Protein AF-A0AA40KNM8-F1 (afdb_monomer)

Radius of gyration: 40.66 Å; Cα contacts (8 Å, |Δi|>4): 49; chains: 1; bounding box: 72×62×107 Å

Mean predicted aligned error: 22.75 Å

Structure (mmCIF, N/CA/C/O backbone):
data_AF-A0AA40KNM8-F1
#
_entry.id   AF-A0AA40KNM8-F1
#
loop_
_atom_site.group_PDB
_atom_site.id
_atom_site.type_symbol
_atom_site.label_atom_id
_atom_site.label_alt_id
_atom_site.label_comp_id
_atom_site.label_asym_id
_atom_site.label_entity_id
_atom_site.label_seq_id
_atom_site.pdbx_PDB_ins_code
_atom_site.Cartn_x
_atom_site.Cartn_y
_atom_site.Cartn_z
_atom_site.occupancy
_atom_site.B_iso_or_equiv
_atom_site.auth_seq_id
_atom_site.auth_comp_id
_atom_site.auth_asym_id
_atom_site.auth_atom_id
_atom_site.pdbx_PDB_model_num
ATOM 1 N N . MET A 1 1 ? 11.590 -1.670 10.378 1.00 52.00 1 MET A N 1
ATOM 2 C CA . MET A 1 1 ? 11.715 -0.615 9.357 1.00 52.00 1 MET A CA 1
ATOM 3 C C . MET A 1 1 ? 12.912 0.245 9.699 1.00 52.00 1 MET A C 1
ATOM 5 O O . MET A 1 1 ? 13.121 0.530 10.875 1.00 52.00 1 MET A O 1
ATOM 9 N N . SER A 1 2 ? 13.734 0.602 8.717 1.00 50.34 2 SER A N 1
ATOM 10 C CA . SER A 1 2 ? 14.766 1.622 8.890 1.00 50.34 2 SER A CA 1
ATOM 11 C C . SER A 1 2 ? 14.153 3.001 8.649 1.00 50.34 2 SER A C 1
ATOM 13 O O . SER A 1 2 ? 13.330 3.168 7.753 1.00 50.34 2 SER A O 1
ATOM 15 N N . LYS A 1 3 ? 14.607 4.017 9.389 1.00 60.34 3 LYS A N 1
ATOM 16 C CA . LYS A 1 3 ? 14.095 5.400 9.301 1.00 60.34 3 LYS A CA 1
ATOM 17 C C . LYS A 1 3 ? 14.256 6.053 7.909 1.00 60.34 3 LYS A C 1
ATOM 19 O O . LYS A 1 3 ? 13.724 7.130 7.668 1.00 60.34 3 LYS A O 1
ATOM 24 N N . ASN A 1 4 ? 14.999 5.417 6.999 1.00 71.31 4 ASN A N 1
ATOM 25 C CA . ASN A 1 4 ? 15.155 5.848 5.608 1.00 71.31 4 ASN A CA 1
ATOM 26 C C . ASN A 1 4 ? 14.053 5.327 4.672 1.00 71.31 4 ASN A C 1
ATOM 28 O O . ASN A 1 4 ? 13.888 5.899 3.599 1.00 71.31 4 ASN A O 1
ATOM 32 N N . GLU A 1 5 ? 13.334 4.260 5.039 1.00 70.50 5 GLU A N 1
ATOM 33 C CA . GLU A 1 5 ? 12.278 3.670 4.201 1.00 70.50 5 GLU A CA 1
ATOM 34 C C . GLU A 1 5 ? 11.069 4.618 4.142 1.00 70.50 5 GLU A C 1
ATOM 36 O O . GLU A 1 5 ? 10.665 5.030 3.060 1.00 70.50 5 GLU A O 1
ATOM 41 N N . GLU A 1 6 ? 10.620 5.099 5.304 1.00 83.94 6 GLU A N 1
ATOM 42 C CA . GLU A 1 6 ? 9.461 5.995 5.468 1.00 83.94 6 GLU A CA 1
ATOM 43 C C . GLU A 1 6 ? 9.695 7.428 4.937 1.00 83.94 6 GLU A C 1
ATOM 45 O O . GLU A 1 6 ? 8.763 8.222 4.806 1.00 83.94 6 GLU A O 1
ATOM 50 N N . LYS A 1 7 ? 10.943 7.796 4.598 1.00 90.50 7 LYS A N 1
ATOM 51 C CA . LYS A 1 7 ? 11.307 9.161 4.165 1.00 90.50 7 LYS A CA 1
ATOM 52 C C . LYS A 1 7 ? 10.557 9.607 2.904 1.00 90.50 7 LYS A C 1
ATOM 54 O O . LYS A 1 7 ? 10.317 10.801 2.727 1.00 90.50 7 LYS A O 1
ATOM 59 N N . PHE A 1 8 ? 10.239 8.670 2.014 1.00 88.12 8 PHE A N 1
ATOM 60 C CA . PHE A 1 8 ? 9.570 8.958 0.746 1.00 88.12 8 PHE A CA 1
ATOM 61 C C . PHE A 1 8 ? 8.057 8.709 0.794 1.00 88.12 8 PHE A C 1
ATOM 63 O O . PHE A 1 8 ? 7.368 9.096 -0.149 1.00 88.12 8 PHE A O 1
ATOM 70 N N . ASP A 1 9 ? 7.525 8.152 1.887 1.00 88.81 9 ASP A N 1
ATOM 71 C CA . ASP A 1 9 ? 6.113 7.771 2.000 1.00 88.81 9 ASP A CA 1
ATOM 72 C C . ASP A 1 9 ? 5.179 8.968 1.826 1.00 88.81 9 ASP A C 1
ATOM 74 O O . ASP A 1 9 ? 4.194 8.864 1.108 1.00 88.81 9 ASP A O 1
ATOM 78 N N . GLY A 1 10 ? 5.514 10.138 2.381 1.00 90.31 10 GLY A N 1
ATOM 79 C CA . GLY A 1 10 ? 4.711 11.353 2.190 1.00 90.31 10 GLY A CA 1
ATOM 80 C C . GLY A 1 10 ? 4.618 11.803 0.724 1.00 90.31 10 GLY A C 1
ATOM 81 O O . GLY A 1 10 ? 3.570 12.269 0.285 1.00 90.31 10 GLY A O 1
ATOM 82 N N . MET A 1 11 ? 5.685 11.610 -0.060 1.00 89.44 11 MET A N 1
ATOM 83 C CA . MET A 1 11 ? 5.703 11.926 -1.493 1.00 89.44 11 MET A CA 1
ATOM 84 C C . MET A 1 11 ? 4.947 10.868 -2.306 1.00 89.44 11 MET A C 1
ATOM 86 O O . MET A 1 11 ? 4.164 11.214 -3.187 1.00 89.44 11 MET A O 1
ATOM 90 N N . LEU A 1 12 ? 5.142 9.584 -1.989 1.00 90.00 12 LEU A N 1
ATOM 91 C CA . LEU A 1 12 ? 4.443 8.473 -2.639 1.00 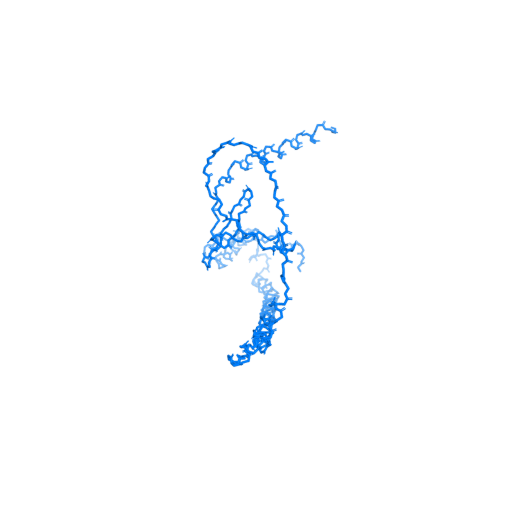90.00 12 LEU A CA 1
ATOM 92 C C . LEU A 1 12 ? 2.938 8.491 -2.338 1.00 90.00 12 LEU A C 1
ATOM 94 O O . LEU A 1 12 ? 2.141 8.224 -3.232 1.00 90.00 12 LEU A O 1
ATOM 98 N N . LEU A 1 13 ? 2.542 8.862 -1.118 1.00 89.94 13 LEU A N 1
ATOM 99 C CA . LEU A 1 13 ? 1.147 9.027 -0.713 1.00 89.94 13 LEU A CA 1
ATOM 100 C C . LEU A 1 13 ? 0.496 10.219 -1.420 1.00 89.94 13 LEU A C 1
ATOM 102 O O . LEU A 1 13 ? -0.610 10.075 -1.931 1.00 89.94 13 LEU A O 1
ATOM 106 N N . ALA A 1 14 ? 1.187 11.361 -1.512 1.00 91.31 14 ALA A N 1
ATOM 107 C CA . ALA A 1 14 ? 0.697 12.512 -2.269 1.00 91.31 14 ALA A CA 1
ATOM 108 C C . ALA A 1 14 ? 0.506 12.173 -3.759 1.00 91.31 14 ALA A C 1
ATOM 110 O O . ALA A 1 14 ? -0.510 12.538 -4.343 1.00 91.31 14 ALA A O 1
ATOM 111 N N . MET A 1 15 ? 1.432 11.413 -4.360 1.00 88.69 15 MET A N 1
ATOM 112 C CA . MET A 1 15 ? 1.244 10.881 -5.713 1.00 88.69 15 MET A CA 1
ATOM 113 C C . MET A 1 15 ? 0.047 9.923 -5.779 1.00 88.69 15 MET A C 1
ATOM 115 O O . MET A 1 15 ? -0.788 10.074 -6.661 1.00 88.69 15 MET A O 1
ATOM 119 N N . ALA A 1 16 ? -0.084 8.971 -4.852 1.00 89.81 16 ALA A N 1
ATOM 120 C CA . ALA A 1 16 ? -1.193 8.013 -4.838 1.00 89.81 16 ALA A CA 1
ATOM 121 C C . ALA A 1 16 ? -2.571 8.690 -4.712 1.00 89.81 16 ALA A C 1
ATOM 123 O O . ALA A 1 16 ? -3.517 8.262 -5.361 1.00 89.81 16 ALA A O 1
ATOM 124 N N . GLN A 1 17 ? -2.675 9.766 -3.926 1.00 90.94 17 GLN A N 1
ATOM 125 C CA . GLN A 1 17 ? -3.901 10.559 -3.764 1.00 90.94 17 GLN A CA 1
ATOM 126 C C . GLN A 1 17 ? -4.286 11.363 -5.016 1.00 90.94 17 GLN A C 1
ATOM 128 O O . GLN A 1 17 ? -5.450 11.719 -5.164 1.00 90.94 17 GLN A O 1
ATOM 133 N N . GLN A 1 18 ? -3.331 11.657 -5.904 1.00 90.69 18 GLN A N 1
ATOM 134 C CA . GLN A 1 18 ? -3.569 12.390 -7.154 1.00 90.69 18 GLN A CA 1
ATOM 135 C C . GLN A 1 18 ? -4.039 11.498 -8.316 1.00 90.69 18 GLN A C 1
ATOM 137 O O . GLN A 1 18 ? -4.484 12.033 -9.327 1.00 90.69 18 GLN A O 1
ATOM 142 N N . HIS A 1 19 ? -3.935 10.169 -8.199 1.00 90.44 19 HIS A N 1
ATOM 143 C CA . HIS A 1 19 ? -4.380 9.230 -9.234 1.00 90.44 19 HIS A CA 1
ATOM 144 C C . HIS A 1 19 ? -5.801 8.746 -8.916 1.00 90.44 19 HIS A C 1
ATOM 146 O O . HIS A 1 19 ? -5.999 7.920 -8.022 1.00 90.44 19 HIS A O 1
ATOM 152 N N . GLU A 1 20 ? -6.797 9.239 -9.654 1.00 85.19 20 GLU A N 1
ATOM 153 C CA . GLU A 1 20 ? -8.203 8.839 -9.486 1.00 85.19 20 GLU A CA 1
ATOM 154 C C . GLU A 1 20 ? -8.434 7.362 -9.863 1.00 85.19 20 GLU A C 1
ATOM 156 O O . GLU A 1 20 ? -9.279 6.696 -9.264 1.00 85.19 20 GLU A O 1
ATOM 161 N N . GLY A 1 21 ? -7.629 6.805 -10.779 1.00 85.81 21 GLY A N 1
ATOM 162 C CA . GLY A 1 21 ? -7.577 5.373 -11.098 1.00 85.81 21 GLY A CA 1
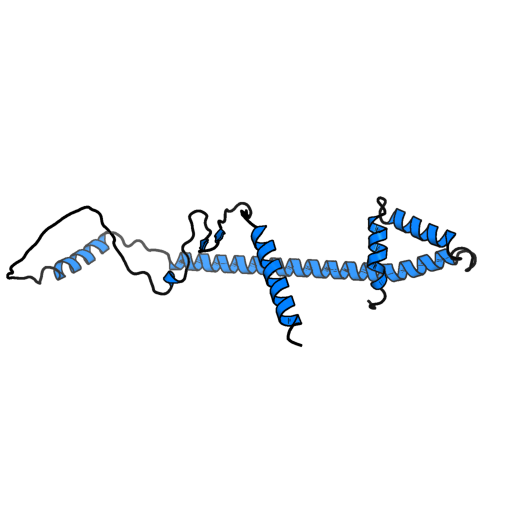ATOM 163 C C . GLY A 1 21 ? -6.854 4.514 -10.047 1.00 85.81 21 GLY A C 1
ATOM 164 O O . GLY A 1 21 ? -6.697 3.301 -10.224 1.00 85.81 21 GLY A O 1
ATOM 165 N N . GLY A 1 22 ? -6.402 5.114 -8.942 1.00 88.44 22 GLY A N 1
ATOM 166 C CA . GLY A 1 22 ? -5.789 4.427 -7.812 1.00 88.44 22 GLY A CA 1
ATOM 167 C C . GLY A 1 22 ? -4.461 3.739 -8.146 1.00 88.44 22 GLY A C 1
ATOM 168 O O . GLY A 1 22 ? -3.617 4.254 -8.879 1.00 88.44 22 GLY A O 1
ATOM 169 N N . VAL A 1 23 ? -4.244 2.555 -7.564 1.00 87.69 23 VAL A N 1
ATOM 170 C CA . VAL A 1 23 ? -2.931 1.878 -7.575 1.00 87.69 23 VAL A CA 1
ATOM 171 C C . VAL A 1 23 ? -2.492 1.436 -8.977 1.00 87.69 23 VAL A C 1
ATOM 173 O O . VAL A 1 23 ? -1.293 1.409 -9.244 1.00 87.69 23 VAL A O 1
ATOM 176 N N . GLN A 1 24 ? -3.423 1.106 -9.879 1.00 88.62 24 GLN A N 1
ATOM 177 C CA . GLN A 1 24 ? -3.077 0.700 -11.249 1.00 88.62 24 GLN A CA 1
ATOM 178 C C . GLN A 1 24 ? -2.464 1.870 -12.029 1.00 88.62 24 GLN A C 1
ATOM 180 O O . GLN A 1 24 ? -1.357 1.752 -12.548 1.00 88.62 24 GLN A O 1
ATOM 185 N N . GLU A 1 25 ? -3.131 3.024 -12.010 1.00 92.00 25 GLU A N 1
ATOM 186 C CA . GLU A 1 25 ? -2.673 4.239 -12.688 1.00 92.00 25 GLU A CA 1
ATOM 187 C C . GLU A 1 25 ? -1.355 4.769 -12.087 1.00 92.00 25 GLU A C 1
ATOM 189 O O . GLU A 1 25 ? -0.445 5.168 -12.815 1.00 92.00 25 GLU A O 1
ATOM 194 N N . LEU A 1 26 ? -1.196 4.688 -10.759 1.00 92.56 26 LEU A N 1
ATOM 195 C CA . LEU A 1 26 ? 0.062 5.016 -10.079 1.00 92.56 26 LEU A CA 1
ATOM 196 C C . LEU A 1 26 ? 1.230 4.136 -10.563 1.00 92.56 26 LEU A C 1
ATOM 198 O O . LEU A 1 26 ? 2.337 4.638 -10.776 1.00 92.56 26 LEU A O 1
ATOM 202 N N . LEU A 1 27 ? 1.003 2.829 -10.733 1.00 92.75 27 LEU A N 1
ATOM 203 C CA . LEU A 1 27 ? 2.019 1.906 -11.242 1.00 92.75 27 LEU A CA 1
ATOM 204 C C . LEU A 1 27 ? 2.361 2.198 -12.707 1.00 92.75 27 LEU A C 1
ATOM 206 O O . LEU A 1 27 ? 3.546 2.243 -13.039 1.00 92.75 27 LEU A O 1
ATOM 210 N N . ASP A 1 28 ? 1.370 2.481 -13.555 1.00 94.06 28 ASP A N 1
ATOM 211 C CA . ASP A 1 28 ? 1.600 2.893 -14.945 1.00 94.06 28 ASP A CA 1
ATOM 212 C C . ASP A 1 28 ? 2.412 4.194 -15.026 1.00 94.06 28 ASP A C 1
ATOM 214 O O . ASP A 1 28 ? 3.373 4.279 -15.798 1.00 94.06 28 ASP A O 1
ATOM 218 N N . THR A 1 29 ? 2.124 5.183 -14.173 1.00 94.00 29 THR A N 1
ATOM 219 C CA . THR A 1 29 ? 2.926 6.411 -14.048 1.00 94.00 29 THR A CA 1
ATOM 220 C C . THR A 1 29 ? 4.378 6.111 -13.660 1.00 94.00 29 THR A C 1
ATOM 222 O O . THR A 1 29 ? 5.301 6.679 -14.256 1.00 94.00 29 THR A O 1
ATOM 225 N N . ILE A 1 30 ? 4.618 5.190 -12.719 1.00 94.44 30 ILE A N 1
ATOM 226 C CA . ILE A 1 30 ? 5.971 4.776 -12.308 1.00 94.44 30 ILE A CA 1
ATOM 227 C C . ILE A 1 30 ? 6.697 4.045 -13.450 1.00 94.44 30 ILE A C 1
ATOM 229 O O . ILE A 1 30 ? 7.837 4.390 -13.770 1.00 94.44 30 ILE A O 1
ATOM 233 N N . PHE A 1 31 ? 6.057 3.082 -14.115 1.00 94.56 31 PHE A N 1
ATOM 234 C CA . PHE A 1 31 ? 6.668 2.346 -15.228 1.00 94.56 31 PHE A CA 1
ATOM 235 C C . PHE A 1 31 ? 6.915 3.237 -16.457 1.00 94.56 31 PHE A C 1
ATOM 237 O O . PHE A 1 31 ? 7.958 3.105 -17.103 1.00 94.56 31 PHE A O 1
ATOM 244 N N . SER A 1 32 ? 6.029 4.200 -16.727 1.00 95.50 32 SER A N 1
ATOM 245 C CA . SER A 1 32 ? 6.189 5.252 -17.742 1.00 95.50 32 SER A CA 1
ATOM 246 C C . SER A 1 32 ? 7.305 6.243 -17.396 1.00 95.50 32 SER A C 1
ATOM 248 O O . SER A 1 32 ? 8.014 6.724 -18.284 1.00 95.50 32 SER A O 1
ATOM 250 N N . PHE A 1 33 ? 7.500 6.566 -16.114 1.00 95.62 33 PHE A N 1
ATOM 251 C CA . PHE A 1 33 ? 8.648 7.352 -15.663 1.00 95.62 33 PHE A CA 1
ATOM 252 C C . PHE A 1 33 ? 9.958 6.592 -15.898 1.00 95.62 33 PHE A C 1
ATOM 254 O O . PHE A 1 33 ? 10.866 7.143 -16.523 1.00 95.62 33 PHE A O 1
ATOM 261 N N . LEU A 1 34 ? 10.034 5.321 -15.484 1.00 94.69 34 LEU A N 1
ATOM 262 C CA . LEU A 1 34 ? 11.206 4.469 -15.711 1.00 94.69 34 LEU A CA 1
ATOM 263 C C . LEU A 1 34 ? 11.532 4.353 -17.209 1.00 94.69 34 LEU A C 1
ATOM 265 O O . LEU A 1 34 ? 12.678 4.542 -17.595 1.00 94.69 34 LEU A O 1
ATOM 269 N N . ALA A 1 35 ? 10.530 4.172 -18.075 1.00 94.06 35 ALA A N 1
ATOM 270 C CA . ALA A 1 35 ? 10.734 4.105 -19.526 1.00 94.06 35 ALA A CA 1
ATOM 271 C C . ALA A 1 35 ? 11.303 5.397 -20.148 1.00 94.06 35 ALA A C 1
ATOM 273 O O . ALA A 1 35 ? 11.951 5.342 -21.190 1.00 94.06 35 ALA A O 1
ATOM 274 N N . ARG A 1 36 ? 11.041 6.566 -19.546 1.00 95.50 36 ARG A N 1
ATOM 275 C CA . ARG A 1 36 ? 11.397 7.884 -20.110 1.00 95.50 36 ARG A CA 1
ATOM 276 C C . ARG A 1 36 ? 12.601 8.555 -19.453 1.00 95.50 36 ARG A C 1
ATOM 278 O O . ARG A 1 36 ? 13.136 9.507 -20.022 1.00 95.50 36 ARG A O 1
ATOM 285 N N . LYS A 1 37 ? 12.959 8.159 -18.230 1.00 96.69 37 LYS A N 1
ATOM 286 C CA . LYS A 1 37 ? 13.954 8.853 -17.391 1.00 96.69 37 LYS A CA 1
ATOM 287 C C . LYS A 1 37 ? 15.052 7.953 -16.839 1.00 96.69 37 LYS A C 1
ATOM 289 O O . LYS A 1 37 ? 15.992 8.484 -16.253 1.00 96.69 37 LYS A O 1
ATOM 294 N N . THR A 1 38 ? 14.972 6.640 -17.034 1.00 94.44 38 THR A N 1
ATOM 295 C CA . THR A 1 38 ? 16.034 5.705 -16.655 1.00 94.44 38 THR A CA 1
ATOM 296 C C . THR A 1 38 ? 16.314 4.726 -17.794 1.00 94.44 38 THR A C 1
ATOM 298 O O . THR A 1 38 ? 15.577 4.640 -18.773 1.00 94.44 38 THR A O 1
ATOM 301 N N . ASP A 1 39 ? 17.403 3.979 -17.673 1.00 93.44 39 ASP A N 1
ATOM 302 C CA . ASP A 1 39 ? 17.795 2.890 -18.566 1.00 93.44 39 ASP A CA 1
ATOM 303 C C . ASP A 1 39 ? 17.148 1.547 -18.172 1.00 93.44 39 ASP A C 1
ATOM 305 O O . ASP A 1 39 ? 17.586 0.492 -18.619 1.00 93.44 39 ASP A O 1
ATOM 309 N N . PHE A 1 40 ? 16.097 1.558 -17.344 1.00 93.25 40 PHE A N 1
ATOM 310 C CA . PHE A 1 40 ? 15.548 0.372 -16.673 1.00 93.25 40 PHE A CA 1
ATOM 311 C C . PHE A 1 40 ? 15.224 -0.805 -17.610 1.00 93.25 40 PHE A C 1
ATOM 313 O O . PHE A 1 40 ? 15.485 -1.955 -17.260 1.00 93.25 40 PHE A O 1
ATOM 320 N N . TYR A 1 41 ? 14.699 -0.526 -18.806 1.00 91.62 41 TYR A N 1
ATOM 321 C CA . TYR A 1 41 ? 14.358 -1.548 -19.804 1.00 91.62 41 TYR A CA 1
ATOM 322 C C . TYR A 1 41 ? 15.501 -1.885 -20.778 1.00 91.62 41 TYR A C 1
ATOM 324 O O . TYR A 1 41 ? 15.414 -2.886 -21.483 1.00 91.62 41 TYR A O 1
ATOM 332 N N . THR A 1 42 ? 16.564 -1.075 -20.836 1.00 91.50 42 THR A N 1
ATOM 333 C CA . THR A 1 42 ? 17.619 -1.165 -21.866 1.00 91.50 42 THR A CA 1
ATOM 334 C C . THR A 1 42 ? 19.011 -1.482 -21.316 1.00 91.50 42 THR A C 1
ATOM 336 O O . THR A 1 42 ? 19.821 -2.061 -22.031 1.00 91.50 42 THR A O 1
ATOM 339 N N . GLY A 1 43 ? 19.309 -1.128 -20.063 1.00 89.06 43 GLY A N 1
ATOM 340 C CA . GLY A 1 43 ? 20.641 -1.258 -19.459 1.00 89.06 43 GLY A CA 1
ATOM 341 C C . GLY A 1 43 ? 20.981 -2.660 -18.940 1.00 89.06 43 GLY A C 1
ATOM 342 O O . GLY A 1 43 ? 22.154 -3.002 -18.823 1.00 89.06 43 GLY A O 1
ATOM 343 N N . GLY A 1 44 ? 19.974 -3.491 -18.644 1.00 84.19 44 GLY A N 1
ATOM 344 C CA . GLY A 1 44 ? 20.168 -4.822 -18.046 1.00 84.19 44 GLY A CA 1
ATOM 345 C C . GLY A 1 44 ? 20.186 -6.008 -19.021 1.00 84.19 44 GLY A C 1
ATOM 346 O O . GLY A 1 44 ? 20.480 -7.126 -18.600 1.00 84.19 44 GLY A O 1
ATOM 347 N N . GLY A 1 45 ? 19.854 -5.794 -20.297 1.00 87.75 45 GLY A N 1
ATOM 348 C CA . GLY A 1 45 ? 19.590 -6.870 -21.260 1.00 87.75 45 GLY A CA 1
ATOM 349 C C . GLY A 1 45 ? 18.179 -7.472 -21.153 1.00 87.75 45 GLY A C 1
ATOM 350 O O . GLY A 1 45 ? 17.378 -7.117 -20.284 1.00 87.75 45 GLY A O 1
ATOM 351 N N . GLU A 1 46 ? 17.857 -8.378 -22.077 1.00 87.44 46 GLU A N 1
ATOM 352 C CA . GLU A 1 46 ? 16.500 -8.905 -22.265 1.00 87.44 46 GLU A CA 1
ATOM 353 C C . GLU A 1 46 ? 15.975 -9.657 -21.021 1.00 87.44 46 GLU A C 1
ATOM 355 O O . GLU A 1 46 ? 16.642 -10.518 -20.439 1.00 87.44 46 GLU A O 1
ATOM 360 N N . GLY A 1 47 ? 14.773 -9.286 -20.567 1.00 88.31 47 GLY A N 1
ATOM 361 C CA . GLY A 1 47 ? 14.131 -9.850 -19.371 1.00 88.31 47 GLY A CA 1
ATOM 362 C C . GLY A 1 47 ? 14.759 -9.461 -18.020 1.00 88.31 47 GLY A C 1
ATOM 363 O O . GLY A 1 47 ? 14.300 -9.939 -16.982 1.00 88.31 47 GLY A O 1
ATOM 364 N N . ALA A 1 48 ? 15.791 -8.609 -17.974 1.00 91.38 48 ALA A N 1
ATOM 365 C CA . ALA A 1 48 ? 16.401 -8.186 -16.707 1.00 91.38 48 ALA A CA 1
ATOM 366 C C . ALA A 1 48 ? 15.469 -7.290 -15.869 1.00 91.38 48 ALA A C 1
ATOM 368 O O . ALA A 1 48 ? 15.359 -7.479 -14.655 1.00 91.38 48 ALA A O 1
ATOM 369 N N . ALA A 1 49 ? 14.754 -6.371 -16.526 1.00 90.38 49 ALA A N 1
ATOM 370 C CA . ALA A 1 49 ? 13.765 -5.489 -15.904 1.00 90.38 49 ALA A CA 1
ATOM 371 C C . ALA A 1 49 ? 12.662 -6.284 -15.179 1.00 90.38 49 ALA A C 1
ATOM 373 O O . ALA A 1 49 ? 12.419 -6.081 -13.991 1.00 90.38 49 ALA A O 1
ATOM 374 N N . GLU A 1 50 ? 12.055 -7.257 -15.864 1.00 91.81 50 GLU A N 1
ATOM 375 C CA . GLU A 1 50 ? 11.000 -8.125 -15.324 1.00 91.81 50 GLU A CA 1
ATOM 376 C C . GLU A 1 50 ? 11.481 -8.935 -14.109 1.00 91.81 50 GLU A C 1
ATOM 378 O O . GLU A 1 50 ? 10.821 -8.959 -13.064 1.00 91.81 50 GLU A O 1
ATOM 383 N N . LYS A 1 51 ? 12.670 -9.551 -14.205 1.00 93.19 51 LYS A N 1
ATOM 384 C CA . LYS A 1 51 ? 13.295 -10.285 -13.091 1.00 93.19 51 LYS A CA 1
ATOM 385 C C . LYS A 1 51 ? 13.517 -9.384 -11.876 1.00 93.19 51 LYS A C 1
ATOM 387 O O . LYS A 1 51 ? 13.301 -9.828 -10.747 1.00 93.19 51 LYS A O 1
ATOM 392 N N . LEU A 1 52 ? 13.906 -8.125 -12.092 1.00 91.81 52 LEU A N 1
ATOM 393 C CA . LEU A 1 52 ? 14.101 -7.148 -11.024 1.00 91.81 52 LEU A CA 1
ATOM 394 C C . LEU A 1 52 ? 12.773 -6.759 -10.353 1.00 91.81 52 LEU A C 1
ATOM 396 O O . LEU A 1 52 ? 12.703 -6.819 -9.124 1.00 91.81 52 LEU A O 1
ATOM 400 N N . VAL A 1 53 ? 11.713 -6.450 -11.118 1.00 93.06 53 VAL A N 1
ATOM 401 C CA . VAL A 1 53 ? 10.368 -6.189 -10.554 1.00 93.06 53 VAL A CA 1
ATOM 402 C C . VAL A 1 53 ? 9.890 -7.395 -9.753 1.00 93.06 53 VAL A C 1
ATOM 404 O O . VAL A 1 53 ? 9.567 -7.257 -8.577 1.00 93.06 53 VAL A O 1
ATOM 407 N N . THR A 1 54 ? 9.923 -8.590 -10.346 1.00 93.19 54 THR A N 1
ATOM 408 C CA . THR A 1 54 ? 9.444 -9.831 -9.716 1.00 93.19 54 THR A CA 1
ATOM 409 C C . THR A 1 54 ? 10.208 -10.154 -8.429 1.00 93.19 54 THR A C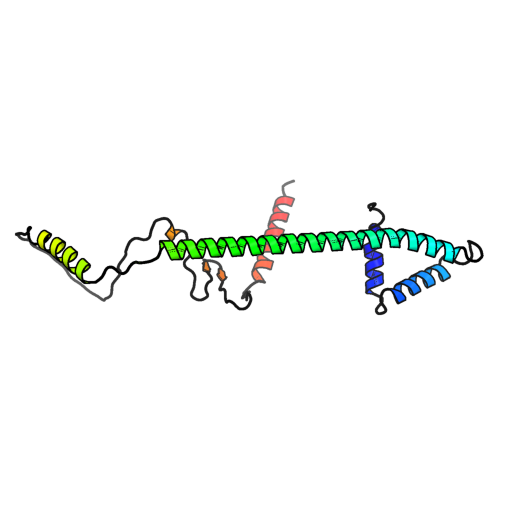 1
ATOM 411 O O . THR A 1 54 ? 9.615 -10.574 -7.436 1.00 93.19 54 THR A O 1
ATOM 414 N N . SER A 1 55 ? 11.527 -9.932 -8.412 1.00 91.88 55 SER A N 1
ATOM 415 C CA . SER A 1 55 ? 12.369 -10.133 -7.228 1.00 91.88 55 SER A CA 1
ATOM 416 C C . SER A 1 55 ? 12.014 -9.165 -6.093 1.00 91.88 55 SER A C 1
ATOM 418 O O . SER A 1 55 ? 11.890 -9.586 -4.940 1.00 91.88 55 SER A O 1
ATOM 420 N N . LYS A 1 56 ? 11.805 -7.877 -6.401 1.00 91.50 56 LYS A N 1
ATOM 421 C CA . LYS A 1 56 ? 11.396 -6.877 -5.402 1.00 91.50 56 LYS A CA 1
ATOM 422 C C . LYS A 1 56 ? 9.965 -7.112 -4.922 1.00 91.50 56 LYS A C 1
ATOM 424 O O . LYS A 1 56 ? 9.746 -7.089 -3.715 1.00 91.50 56 LYS A O 1
ATOM 429 N N . PHE A 1 57 ? 9.038 -7.412 -5.830 1.00 90.81 57 PHE A N 1
ATOM 430 C CA . PHE A 1 57 ? 7.652 -7.755 -5.513 1.00 90.81 57 PHE A CA 1
ATOM 431 C C . PHE A 1 57 ? 7.590 -8.880 -4.475 1.00 90.81 57 PHE A C 1
ATOM 433 O O . PHE A 1 57 ? 7.109 -8.648 -3.371 1.00 90.81 57 PHE A O 1
ATOM 440 N N . LYS A 1 58 ? 8.201 -10.041 -4.758 1.00 90.75 58 LYS A N 1
ATOM 441 C CA . LYS A 1 58 ? 8.208 -11.199 -3.843 1.00 90.75 58 LYS A CA 1
ATOM 442 C C . LYS A 1 58 ? 8.813 -10.888 -2.470 1.00 90.75 58 LYS A C 1
ATOM 444 O O . LYS A 1 58 ? 8.353 -11.419 -1.463 1.00 90.75 58 LYS A O 1
ATOM 449 N N . LYS A 1 59 ? 9.833 -10.018 -2.408 1.00 87.94 59 LYS A N 1
ATOM 450 C CA . LYS A 1 59 ? 10.422 -9.580 -1.131 1.00 87.94 59 LYS A CA 1
ATOM 451 C C . LYS A 1 59 ? 9.402 -8.818 -0.277 1.00 87.94 59 LYS A C 1
ATOM 453 O O . LYS A 1 59 ? 9.303 -9.083 0.916 1.00 87.94 59 LYS A O 1
ATOM 458 N N . HIS A 1 60 ? 8.686 -7.862 -0.867 1.00 85.44 60 HIS A N 1
ATOM 459 C CA . HIS A 1 60 ? 7.738 -7.021 -0.133 1.00 85.44 60 HIS A CA 1
ATOM 460 C C . HIS A 1 60 ? 6.386 -7.712 0.100 1.00 85.44 60 HIS A C 1
ATOM 462 O O . HIS A 1 60 ? 5.781 -7.491 1.144 1.00 85.44 60 HIS A O 1
ATOM 468 N N . GLU A 1 61 ? 5.958 -8.597 -0.804 1.00 83.56 61 GLU A N 1
ATOM 469 C CA . GLU A 1 61 ? 4.778 -9.460 -0.664 1.00 83.56 61 GLU A CA 1
ATOM 470 C C . GLU A 1 61 ? 4.841 -10.289 0.627 1.00 83.56 61 GLU A C 1
ATOM 472 O O . GLU A 1 61 ? 3.922 -10.219 1.440 1.00 83.56 61 GLU A O 1
ATOM 477 N N . ALA A 1 62 ? 5.954 -10.993 0.871 1.00 77.75 62 ALA A N 1
ATOM 478 C CA . ALA A 1 62 ? 6.135 -11.796 2.081 1.00 77.75 62 ALA A CA 1
ATOM 479 C C . ALA A 1 62 ? 5.969 -10.962 3.368 1.00 77.75 62 ALA A C 1
ATOM 481 O O . ALA A 1 62 ? 5.197 -11.329 4.253 1.00 77.75 62 ALA A O 1
ATOM 482 N N . THR A 1 63 ? 6.629 -9.799 3.442 1.00 77.69 63 THR A N 1
ATOM 483 C CA . THR A 1 63 ? 6.532 -8.886 4.595 1.00 77.69 63 THR A CA 1
ATOM 484 C C . THR A 1 63 ? 5.136 -8.272 4.748 1.00 77.69 63 THR A C 1
ATOM 486 O O . THR A 1 63 ? 4.668 -8.082 5.870 1.00 77.69 63 THR A O 1
ATOM 489 N N . ALA A 1 64 ? 4.449 -7.964 3.644 1.00 80.06 64 ALA A N 1
ATOM 490 C CA . ALA A 1 64 ? 3.100 -7.404 3.673 1.00 80.06 64 ALA A CA 1
ATOM 491 C C . ALA A 1 64 ? 2.063 -8.431 4.155 1.00 80.06 64 ALA A C 1
ATOM 493 O O . ALA A 1 64 ? 1.225 -8.100 4.994 1.00 80.06 64 ALA A O 1
ATOM 494 N N . VAL A 1 65 ? 2.147 -9.679 3.680 1.00 77.88 65 VAL A N 1
ATOM 495 C CA . VAL A 1 65 ? 1.270 -10.781 4.106 1.00 77.88 65 VAL A CA 1
ATOM 496 C C . VAL A 1 65 ? 1.474 -11.102 5.589 1.00 77.88 65 VAL A C 1
ATOM 498 O O . VAL A 1 65 ? 0.494 -11.224 6.322 1.00 77.88 65 VAL A O 1
ATOM 501 N N . GLU A 1 66 ? 2.724 -11.173 6.054 1.00 73.94 66 GLU A N 1
ATOM 502 C CA . GLU A 1 66 ? 3.050 -11.404 7.468 1.00 73.94 66 GLU A CA 1
ATOM 503 C C . GLU A 1 66 ? 2.512 -10.281 8.371 1.00 73.94 66 GLU A C 1
ATOM 505 O O . GLU A 1 66 ? 1.831 -10.550 9.365 1.00 73.94 66 GLU A O 1
ATOM 510 N N . LYS A 1 67 ? 2.731 -9.012 7.993 1.00 78.81 67 LYS A N 1
ATOM 511 C CA . LYS A 1 67 ? 2.221 -7.856 8.744 1.00 78.81 67 LYS A CA 1
ATOM 512 C C . LYS A 1 67 ? 0.688 -7.825 8.776 1.00 78.81 67 LYS A C 1
ATOM 514 O O . LYS A 1 67 ? 0.113 -7.652 9.847 1.00 78.81 67 LYS A O 1
ATOM 519 N N . ALA A 1 68 ? 0.021 -8.057 7.644 1.00 75.56 68 ALA A N 1
ATOM 520 C CA . ALA A 1 68 ? -1.440 -8.093 7.570 1.00 75.56 68 ALA A CA 1
ATOM 521 C C . ALA A 1 68 ? -2.047 -9.248 8.392 1.00 75.56 68 ALA A C 1
ATOM 523 O O . ALA A 1 68 ? -3.097 -9.078 9.018 1.00 75.56 68 ALA A O 1
ATOM 524 N N . ALA A 1 69 ? -1.387 -10.410 8.431 1.00 76.94 69 ALA A N 1
ATOM 525 C CA . ALA A 1 69 ? -1.789 -11.527 9.282 1.00 76.94 69 ALA A CA 1
ATOM 526 C C . ALA A 1 69 ? -1.633 -11.191 10.775 1.00 76.94 69 ALA A C 1
ATOM 528 O O . ALA A 1 69 ? -2.558 -11.437 11.552 1.00 76.94 69 ALA A O 1
ATOM 529 N N . SER A 1 70 ? -0.510 -10.572 11.158 1.00 74.94 70 SER A N 1
ATOM 530 C CA . SER A 1 70 ? -0.232 -10.138 12.532 1.00 74.94 70 SER A CA 1
ATOM 531 C C . SER A 1 70 ? -1.240 -9.090 13.024 1.00 74.94 70 SER A C 1
ATOM 533 O O . SER A 1 70 ? -1.907 -9.305 14.033 1.00 74.94 70 SER A O 1
ATOM 535 N N . GLU A 1 71 ? -1.470 -8.014 12.262 1.00 79.50 71 GLU A N 1
ATOM 536 C CA . GLU A 1 71 ? -2.454 -6.975 12.613 1.00 79.50 71 GLU A CA 1
ATOM 537 C C . GLU A 1 71 ? -3.890 -7.517 12.691 1.00 79.50 71 GLU A C 1
ATOM 539 O O . GLU A 1 71 ? -4.708 -7.041 13.482 1.00 79.50 71 GLU A O 1
ATOM 544 N N . LYS A 1 72 ? -4.236 -8.516 11.868 1.00 80.19 72 LYS A N 1
ATOM 545 C CA . LYS A 1 72 ? -5.544 -9.181 11.940 1.00 80.19 72 LYS A CA 1
ATOM 546 C C . LYS A 1 72 ? -5.670 -10.047 13.196 1.00 80.19 72 LYS A C 1
ATOM 548 O O . LYS A 1 72 ? -6.734 -10.034 13.814 1.00 80.19 72 LYS A O 1
ATOM 553 N N . ALA A 1 73 ? -4.611 -10.764 13.576 1.00 78.50 73 ALA A N 1
ATOM 554 C CA . ALA A 1 73 ? -4.571 -11.553 14.803 1.00 78.50 73 ALA A CA 1
ATOM 555 C C . ALA A 1 73 ? -4.651 -10.659 16.051 1.00 78.50 73 ALA A C 1
ATOM 557 O O . ALA A 1 73 ? -5.480 -10.912 16.924 1.00 78.50 73 ALA A O 1
ATOM 558 N N . GLU A 1 74 ? -3.879 -9.568 16.094 1.00 84.00 74 GLU A N 1
ATOM 559 C CA . GLU A 1 74 ? -3.912 -8.603 17.195 1.00 84.00 74 GLU A CA 1
ATOM 560 C C . GLU A 1 74 ? -5.299 -7.960 17.333 1.00 84.00 74 GLU A C 1
ATOM 562 O O . GLU A 1 74 ? -5.870 -7.951 18.423 1.00 84.00 74 GLU A O 1
ATOM 567 N N . ARG A 1 75 ? -5.898 -7.494 16.227 1.00 80.81 75 ARG A N 1
ATOM 568 C CA . ARG A 1 75 ? -7.247 -6.903 16.238 1.00 80.81 75 ARG A CA 1
ATOM 569 C C . ARG A 1 75 ? -8.302 -7.888 16.759 1.00 80.81 75 ARG A C 1
ATOM 571 O O . ARG A 1 75 ? -9.152 -7.496 17.555 1.00 80.81 75 ARG A O 1
ATOM 578 N N . ALA A 1 76 ? -8.221 -9.161 16.364 1.00 83.69 76 ALA A N 1
ATOM 579 C CA . ALA A 1 76 ? -9.116 -10.209 16.858 1.00 83.69 76 ALA A CA 1
ATOM 580 C C . ALA A 1 76 ? -8.902 -10.511 18.355 1.00 83.69 76 ALA A C 1
ATOM 582 O O . ALA A 1 76 ? -9.871 -10.722 19.087 1.00 83.69 76 ALA A O 1
ATOM 583 N N . GLU A 1 77 ? -7.657 -10.492 18.841 1.00 84.88 77 GLU A N 1
ATOM 584 C CA . GLU A 1 77 ? -7.369 -10.668 20.265 1.00 84.88 77 GLU A CA 1
ATOM 585 C C . GLU A 1 77 ? -7.859 -9.473 21.098 1.00 84.88 77 GLU A C 1
ATOM 587 O O . GLU A 1 77 ? -8.498 -9.666 22.136 1.00 84.88 77 GLU A O 1
ATOM 592 N N . GLN A 1 78 ? -7.625 -8.241 20.639 1.00 82.75 78 GLN A N 1
ATOM 593 C CA . GLN A 1 78 ? -8.133 -7.029 21.284 1.00 82.75 78 GLN A CA 1
ATOM 594 C C . GLN A 1 78 ? -9.669 -7.032 21.352 1.00 82.75 78 GLN A C 1
ATOM 596 O O . GLN A 1 78 ? -10.239 -6.727 22.403 1.00 82.75 78 GLN A O 1
ATOM 601 N N . GLU A 1 79 ? -10.354 -7.438 20.277 1.00 85.62 79 GLU A N 1
ATOM 602 C CA . GLU A 1 79 ? -11.813 -7.567 20.262 1.00 85.62 79 GLU A CA 1
ATOM 603 C C . GLU A 1 79 ? -12.308 -8.633 21.253 1.00 85.62 79 GLU A C 1
ATOM 605 O O . GLU A 1 79 ? -13.234 -8.367 22.028 1.00 85.62 79 GLU A O 1
ATOM 610 N N . LYS A 1 80 ? -11.653 -9.803 21.305 1.00 87.94 80 LYS A N 1
ATOM 611 C CA . LYS A 1 80 ? -11.970 -10.864 22.274 1.00 87.94 80 LYS A CA 1
ATOM 612 C C . LYS A 1 80 ? -11.791 -10.378 23.716 1.00 87.94 80 LYS A C 1
ATOM 614 O O . LYS A 1 80 ? -12.723 -10.485 24.511 1.00 87.94 80 LYS A O 1
ATOM 619 N N . ARG A 1 81 ? -10.645 -9.760 24.031 1.00 90.56 81 ARG A N 1
ATOM 620 C CA . ARG A 1 81 ? -10.348 -9.169 25.350 1.00 90.56 81 ARG A CA 1
ATOM 621 C C . ARG A 1 81 ? -11.369 -8.088 25.733 1.00 90.56 81 ARG A C 1
ATOM 623 O O . ARG A 1 81 ? -11.759 -8.001 26.897 1.00 90.56 81 ARG A O 1
ATOM 630 N N . ARG A 1 82 ? -11.833 -7.272 24.775 1.00 87.31 82 ARG A N 1
ATOM 631 C CA . ARG A 1 82 ? -12.892 -6.268 24.997 1.00 87.31 82 ARG A CA 1
ATOM 632 C C . ARG A 1 82 ? -14.233 -6.930 25.324 1.00 87.31 82 ARG A C 1
ATOM 634 O O . ARG A 1 82 ? -14.896 -6.502 26.266 1.00 87.31 82 ARG A O 1
ATOM 641 N N . LYS A 1 83 ? -14.615 -7.976 24.584 1.00 90.31 83 LYS A N 1
ATOM 642 C CA . LYS A 1 83 ? -15.869 -8.715 24.796 1.00 90.31 83 LYS A CA 1
ATOM 643 C C . LYS A 1 83 ? -15.899 -9.417 26.157 1.00 90.31 83 LYS A C 1
ATOM 645 O O . LYS A 1 83 ? -16.865 -9.248 26.892 1.00 90.31 83 LYS A O 1
ATOM 650 N N . GLU A 1 84 ? -14.821 -10.112 26.525 1.00 90.56 84 GLU A N 1
ATOM 651 C CA . GLU A 1 84 ? -14.679 -10.785 27.827 1.00 90.56 84 GLU A CA 1
ATOM 652 C C . GLU A 1 84 ? -14.788 -9.804 29.005 1.00 90.56 84 GLU A C 1
ATOM 654 O O . GLU A 1 84 ? -15.473 -10.087 29.988 1.00 90.56 84 GLU A O 1
ATOM 659 N N . ARG A 1 85 ? -14.173 -8.615 28.900 1.00 90.25 85 ARG A N 1
ATOM 660 C CA . ARG A 1 85 ? -14.303 -7.555 29.918 1.00 90.25 85 ARG A CA 1
ATOM 661 C C . ARG A 1 85 ? -15.737 -7.043 30.053 1.00 90.25 85 ARG A C 1
ATOM 663 O O . ARG A 1 85 ? -16.198 -6.845 31.174 1.00 90.25 85 ARG A O 1
ATOM 670 N N . LEU A 1 86 ? -16.432 -6.834 28.932 1.00 89.25 86 LEU A N 1
ATOM 671 C CA . LEU A 1 86 ? -17.811 -6.339 28.929 1.00 89.25 86 LEU A CA 1
ATOM 672 C C . LEU A 1 86 ? -18.780 -7.366 29.536 1.00 89.25 86 LEU A C 1
ATOM 674 O O . LEU A 1 86 ? -19.650 -7.011 30.326 1.00 89.25 86 LEU A O 1
ATOM 678 N N . GLU A 1 87 ? -18.605 -8.643 29.194 1.00 91.75 87 GLU A N 1
ATOM 679 C CA . GLU A 1 87 ? -19.419 -9.745 29.710 1.00 91.75 87 GLU A CA 1
ATOM 680 C C . GLU A 1 87 ? -19.166 -9.996 31.200 1.00 91.75 87 GLU A C 1
ATOM 682 O O . GLU A 1 87 ? -20.122 -10.166 31.958 1.00 91.75 87 GLU A O 1
ATOM 687 N N . LYS A 1 88 ? -17.902 -9.930 31.645 1.00 92.50 88 LYS A N 1
ATOM 688 C CA . LYS A 1 88 ? -17.558 -9.982 33.069 1.00 92.50 88 LYS A CA 1
ATOM 689 C C . LYS A 1 88 ? -18.235 -8.845 33.842 1.00 92.50 88 LYS A C 1
ATOM 691 O O . LYS A 1 88 ? -18.948 -9.134 34.798 1.00 92.50 88 LYS A O 1
ATOM 696 N N . LYS A 1 89 ? -18.084 -7.592 33.391 1.00 91.12 89 LYS A N 1
ATOM 697 C CA . LYS A 1 89 ? -18.700 -6.426 34.044 1.00 91.12 89 LYS A CA 1
ATOM 698 C C . LYS A 1 89 ? -20.225 -6.567 34.130 1.00 91.12 89 LYS A C 1
ATOM 700 O O . LYS A 1 89 ? -20.780 -6.426 35.210 1.00 91.12 89 LYS A O 1
ATOM 705 N N . LYS A 1 90 ? -20.888 -6.965 33.037 1.00 91.31 90 LYS A N 1
ATOM 706 C CA . LYS A 1 90 ? -22.343 -7.196 33.012 1.00 91.31 90 LYS A CA 1
ATOM 707 C C . LYS A 1 90 ? -22.797 -8.327 33.946 1.00 91.31 90 LYS A C 1
ATOM 709 O O . LYS A 1 90 ? -23.942 -8.338 34.391 1.00 91.31 90 LYS A O 1
ATOM 714 N N . ARG A 1 91 ? -21.937 -9.314 34.218 1.00 89.75 91 ARG A N 1
ATOM 715 C CA . ARG A 1 91 ? -22.221 -10.388 35.180 1.00 89.75 91 ARG A CA 1
ATOM 716 C C . ARG A 1 91 ? -22.037 -9.923 36.622 1.00 89.75 91 ARG A C 1
ATOM 718 O O . ARG A 1 91 ? -22.828 -10.318 37.467 1.00 89.75 91 ARG A O 1
ATOM 725 N N . GLU A 1 92 ? -21.025 -9.101 36.881 1.00 89.25 92 GLU A N 1
ATOM 726 C CA . GLU A 1 92 ? -20.798 -8.470 38.186 1.00 89.25 92 GLU A CA 1
ATOM 727 C C . GLU A 1 92 ? -21.947 -7.509 38.523 1.00 89.25 92 GLU A C 1
ATOM 729 O O . GLU A 1 92 ? -22.564 -7.681 39.565 1.00 89.25 92 GLU A O 1
ATOM 734 N N . GLU A 1 93 ? -22.340 -6.622 37.600 1.00 87.25 93 GLU A N 1
ATOM 735 C CA . GLU A 1 93 ? -23.496 -5.718 37.750 1.00 87.25 93 GLU A CA 1
ATOM 736 C C . GLU A 1 93 ? -24.789 -6.474 38.090 1.00 87.25 93 GLU A C 1
ATOM 738 O O . GLU A 1 93 ? -25.463 -6.121 39.049 1.00 87.25 93 GLU A O 1
ATOM 743 N N . LYS A 1 94 ? -25.094 -7.573 37.387 1.00 87.00 94 LYS A N 1
ATOM 744 C CA . LYS A 1 94 ? -26.264 -8.413 37.697 1.00 87.00 94 LYS A CA 1
ATOM 745 C C . LYS A 1 94 ? -26.214 -9.058 39.080 1.00 87.00 94 LYS A C 1
ATOM 747 O O . LYS A 1 94 ? -27.246 -9.180 39.727 1.00 87.00 94 LYS A O 1
ATOM 752 N N . VAL A 1 95 ? -25.039 -9.504 39.524 1.00 88.44 95 VAL A N 1
ATOM 753 C CA . VAL A 1 95 ? -24.876 -10.091 40.863 1.00 88.44 95 VAL A CA 1
ATOM 754 C C . VAL A 1 95 ? -24.988 -9.012 41.943 1.00 88.44 95 VAL A C 1
ATOM 756 O O . VAL A 1 95 ? -25.514 -9.289 43.018 1.00 88.44 95 VAL A O 1
ATOM 759 N N . GLU A 1 96 ? -24.538 -7.788 41.667 1.00 85.38 96 GLU A N 1
ATOM 760 C CA . GLU A 1 96 ? -24.722 -6.629 42.546 1.00 85.38 96 GLU A CA 1
ATOM 761 C C . GLU A 1 96 ? -26.208 -6.224 42.625 1.00 85.38 96 GLU A C 1
ATOM 763 O O . GLU A 1 96 ? -26.729 -6.057 43.724 1.00 85.38 96 GLU A O 1
ATOM 768 N N . GLU A 1 97 ? -26.920 -6.169 41.491 1.00 82.12 97 GLU A N 1
ATOM 769 C CA . GLU A 1 97 ? -28.373 -5.931 41.419 1.00 82.12 97 GLU A CA 1
ATOM 770 C C . GLU A 1 97 ? -29.175 -7.014 42.162 1.00 82.12 97 GLU A C 1
ATOM 772 O O . GLU A 1 97 ? -30.062 -6.693 42.952 1.00 82.12 97 GLU A O 1
ATOM 777 N N . GLU A 1 98 ? -28.860 -8.299 41.953 1.00 81.50 98 GLU A N 1
ATOM 778 C CA . GLU A 1 98 ? -29.515 -9.419 42.646 1.00 81.50 98 GLU A CA 1
ATOM 779 C C . GLU A 1 98 ? -29.277 -9.366 44.162 1.00 81.50 98 GLU A C 1
ATOM 781 O O . GLU A 1 98 ? -30.221 -9.561 44.932 1.00 81.50 98 GLU A O 1
ATOM 786 N N . LYS A 1 99 ? -28.054 -9.042 44.609 1.00 79.88 99 LYS A N 1
ATOM 787 C CA . LYS A 1 99 ? -27.755 -8.832 46.034 1.00 79.88 99 LYS A CA 1
ATOM 788 C C . LYS A 1 99 ? -28.530 -7.649 46.599 1.00 79.88 99 LYS A C 1
ATOM 790 O O . LYS A 1 99 ? -29.251 -7.835 47.576 1.00 79.88 99 LYS A O 1
ATOM 795 N N . PHE A 1 100 ? -28.440 -6.480 45.965 1.00 73.31 100 PHE A N 1
ATOM 796 C CA . PHE A 1 100 ? -29.111 -5.259 46.405 1.00 73.31 100 PHE A CA 1
ATOM 797 C C . PHE A 1 100 ? -30.626 -5.465 46.519 1.00 73.31 100 PHE A C 1
ATOM 799 O O . PHE A 1 100 ? -31.217 -5.115 47.536 1.00 73.31 100 PHE A O 1
ATOM 806 N N . ASN A 1 101 ? -31.253 -6.120 45.538 1.00 74.25 101 ASN A N 1
ATOM 807 C CA . ASN A 1 101 ? -32.684 -6.445 45.546 1.00 74.25 101 ASN A CA 1
ATOM 808 C C . ASN A 1 101 ? -33.058 -7.547 46.565 1.00 74.25 101 ASN A C 1
ATOM 810 O O . ASN A 1 101 ? -34.202 -7.627 47.008 1.00 74.25 101 ASN A O 1
ATOM 814 N N . SER A 1 102 ? -32.110 -8.406 46.959 1.00 72.94 102 SER A N 1
ATOM 815 C CA . SER A 1 102 ? -32.317 -9.392 48.031 1.00 72.94 102 SER A CA 1
ATOM 816 C C . SER A 1 102 ? -32.180 -8.798 49.440 1.00 72.94 102 SER A C 1
ATOM 818 O O . SER A 1 102 ? -32.899 -9.219 50.343 1.00 72.94 102 SER A O 1
ATOM 820 N N . GLU A 1 103 ? -31.300 -7.809 49.616 1.00 63.66 103 GLU A N 1
ATOM 821 C CA . GLU A 1 103 ? -31.005 -7.151 50.896 1.00 63.66 103 GLU A CA 1
ATOM 822 C C . GLU A 1 103 ? -31.974 -5.991 51.182 1.00 63.66 103 GLU A C 1
ATOM 824 O O . GLU A 1 103 ? -32.400 -5.806 52.318 1.00 63.66 103 GLU A O 1
ATOM 829 N N . SER A 1 104 ? -32.429 -5.283 50.141 1.00 56.81 104 SER A N 1
ATOM 830 C CA . SER A 1 104 ? -33.490 -4.263 50.223 1.00 56.81 104 SER A CA 1
ATOM 831 C C . SER A 1 104 ? -34.912 -4.834 50.122 1.00 56.81 104 SER A C 1
ATOM 833 O O . SER A 1 104 ? -35.870 -4.096 49.886 1.00 56.81 104 SER A O 1
ATOM 835 N N . LYS A 1 105 ? -35.090 -6.147 50.336 1.00 50.19 105 LYS A N 1
ATOM 836 C CA . LYS A 1 105 ? -36.416 -6.770 50.375 1.00 50.19 105 LYS A CA 1
ATOM 837 C C . LYS A 1 105 ? -37.168 -6.357 51.641 1.00 50.19 105 LYS A C 1
ATOM 839 O O . LYS A 1 105 ? -37.154 -7.064 52.648 1.00 50.19 105 LYS A O 1
ATOM 844 N N . ILE A 1 106 ? -37.860 -5.222 51.552 1.00 48.53 106 ILE A N 1
ATOM 845 C CA . ILE A 1 106 ? -38.819 -4.746 52.549 1.00 48.53 106 ILE A CA 1
ATOM 846 C C . ILE A 1 106 ? -39.846 -5.860 52.778 1.00 48.53 106 ILE A C 1
ATOM 848 O O . ILE A 1 106 ? -40.634 -6.201 51.895 1.00 48.53 106 ILE A O 1
ATOM 852 N N . VAL A 1 107 ? -39.799 -6.463 53.963 1.00 49.94 107 VAL A N 1
ATOM 853 C CA . VAL A 1 107 ? -40.839 -7.371 54.442 1.00 49.94 107 VAL A CA 1
ATOM 854 C C . VAL A 1 107 ? -41.939 -6.496 55.023 1.00 49.94 107 VAL A C 1
ATOM 856 O O . VAL A 1 107 ? -41.705 -5.788 56.001 1.00 49.94 107 VAL A O 1
ATOM 859 N N . GLU A 1 108 ? -43.125 -6.537 54.421 1.00 45.28 108 GLU A N 1
ATOM 860 C CA . GLU A 1 108 ? -44.297 -5.832 54.938 1.00 45.28 108 GLU A CA 1
ATOM 861 C C . GLU A 1 108 ? -44.666 -6.382 56.325 1.00 45.28 108 GLU A C 1
ATOM 863 O O . GLU A 1 108 ? -45.182 -7.493 56.471 1.00 45.28 108 GLU A O 1
ATOM 868 N N . LEU A 1 109 ? -44.373 -5.594 57.360 1.00 46.56 109 LEU A N 1
ATOM 869 C CA . LEU A 1 109 ? -44.911 -5.781 58.702 1.00 46.56 109 LEU A CA 1
ATOM 870 C C . LEU A 1 109 ? -46.403 -5.446 58.658 1.00 46.56 109 LEU A C 1
ATOM 872 O O . LEU A 1 109 ? -46.776 -4.314 58.371 1.00 46.56 109 LEU A O 1
ATOM 876 N N . THR A 1 110 ? -47.249 -6.437 58.931 1.00 59.34 110 THR A N 1
ATOM 877 C CA . THR A 1 110 ? -48.709 -6.283 58.904 1.00 59.34 110 THR A CA 1
ATOM 878 C C . THR A 1 110 ? -49.182 -5.258 59.944 1.00 59.34 110 THR A C 1
ATOM 880 O O . THR A 1 110 ? -48.690 -5.249 61.077 1.00 59.34 110 THR A O 1
ATOM 883 N N . ASP A 1 111 ? -50.174 -4.443 59.570 1.00 52.16 111 ASP A N 1
ATOM 884 C CA . ASP A 1 111 ? -50.648 -3.247 60.293 1.00 52.16 111 ASP A CA 1
ATOM 885 C C . ASP A 1 111 ? -50.900 -3.447 61.804 1.00 52.16 111 ASP A C 1
ATOM 887 O O . ASP A 1 111 ? -50.697 -2.534 62.608 1.00 52.16 111 ASP A O 1
ATOM 891 N N . GLU A 1 112 ? -51.283 -4.658 62.223 1.00 55.25 112 GLU A N 1
ATOM 892 C CA . GLU A 1 112 ? -51.564 -5.021 63.621 1.00 55.25 112 GLU A CA 1
ATOM 893 C C . GLU A 1 112 ? -50.377 -4.843 64.589 1.00 55.25 112 GLU A C 1
ATOM 895 O O . GLU A 1 112 ? -50.582 -4.750 65.804 1.00 55.25 112 GLU A O 1
ATOM 900 N N . GLN A 1 113 ? -49.133 -4.822 64.092 1.00 55.53 113 GLN A N 1
ATOM 901 C CA . GLN A 1 113 ? -47.944 -4.624 64.934 1.00 55.53 113 GLN A CA 1
ATOM 902 C C . GLN A 1 113 ? -47.526 -3.153 65.055 1.00 55.53 113 GLN A C 1
ATOM 904 O O . GLN A 1 113 ? -46.976 -2.771 66.089 1.00 55.53 113 GLN A O 1
ATOM 909 N N . ALA A 1 114 ? -47.844 -2.313 64.065 1.00 54.38 114 ALA A N 1
ATOM 910 C CA . ALA A 1 114 ? -47.551 -0.880 64.108 1.00 54.38 114 ALA A CA 1
ATOM 911 C C . ALA A 1 114 ? -48.386 -0.157 65.182 1.00 54.38 114 ALA A C 1
ATOM 913 O O . ALA A 1 114 ? -47.859 0.662 65.936 1.00 54.38 114 ALA A O 1
ATOM 914 N N . VAL A 1 115 ? -49.667 -0.527 65.317 1.00 60.09 115 VAL A N 1
ATOM 915 C CA . VAL A 1 115 ? -50.593 0.054 66.309 1.00 60.09 115 VAL A CA 1
ATOM 916 C C . VAL A 1 115 ? -50.080 -0.127 67.744 1.00 60.09 115 VAL A C 1
ATOM 918 O O . VAL A 1 115 ? -50.052 0.829 68.515 1.00 60.09 115 VAL A O 1
ATOM 921 N N . LYS A 1 116 ? -49.584 -1.322 68.092 1.00 61.94 116 LYS A N 1
ATOM 922 C CA . LYS A 1 116 ? -49.095 -1.625 69.452 1.00 61.94 116 LYS A CA 1
ATOM 923 C C . LYS A 1 116 ? -47.863 -0.812 69.851 1.00 61.94 116 LYS A C 1
ATOM 925 O O . LYS A 1 116 ? -47.707 -0.484 71.023 1.00 61.94 116 LYS A O 1
ATOM 930 N N . LEU A 1 117 ? -46.992 -0.486 68.894 1.00 59.97 117 LEU A N 1
ATOM 931 C CA . LEU A 1 117 ? -45.804 0.325 69.165 1.00 59.97 117 LEU A CA 1
ATOM 932 C C . LEU A 1 117 ? -46.171 1.801 69.388 1.00 59.97 117 LEU A C 1
ATOM 934 O O . LEU A 1 117 ? -45.588 2.456 70.251 1.00 59.97 117 LEU A O 1
ATOM 938 N N . GLN A 1 118 ? -47.173 2.304 68.661 1.00 63.41 118 GLN A N 1
ATOM 939 C CA . GLN A 1 118 ? -47.694 3.660 68.838 1.00 63.41 118 GLN A CA 1
ATOM 940 C C . GLN A 1 118 ? -48.370 3.835 70.212 1.00 63.41 118 GLN A C 1
ATOM 942 O O . GLN A 1 118 ? -48.089 4.801 70.923 1.00 63.41 118 GLN A O 1
ATOM 947 N N . GLU A 1 119 ? -49.174 2.854 70.642 1.00 64.25 119 GLU A N 1
ATOM 948 C CA . GLU A 1 119 ? -49.837 2.853 71.957 1.00 64.25 119 GLU A CA 1
ATOM 949 C C . GLU A 1 119 ? -48.847 2.900 73.143 1.00 64.25 119 GLU A C 1
ATOM 951 O O . GLU A 1 119 ? -49.144 3.519 74.169 1.00 64.25 119 GLU A O 1
ATOM 956 N N . GLU A 1 120 ? -47.650 2.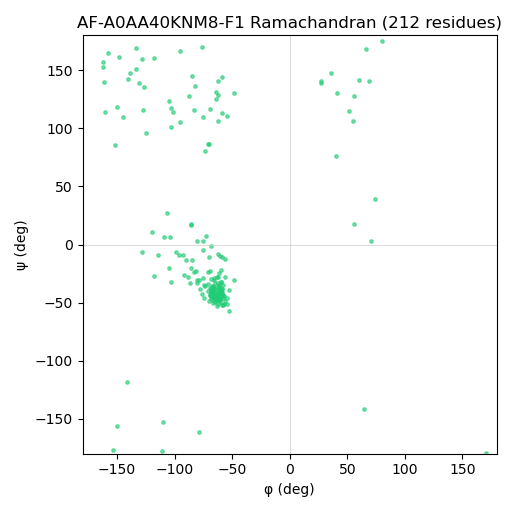308 73.033 1.00 62.75 120 GLU A N 1
ATOM 957 C CA . GLU A 1 120 ? -46.611 2.420 74.075 1.00 62.75 120 GLU A CA 1
ATOM 958 C C . GLU A 1 120 ? -45.892 3.781 74.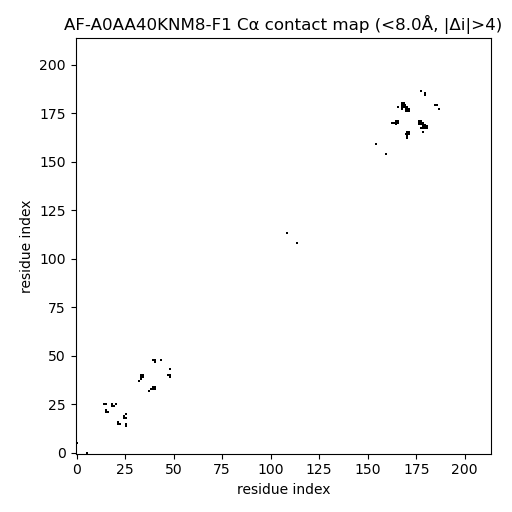094 1.00 62.75 120 GLU A C 1
ATOM 960 O O . GLU A 1 120 ? -45.426 4.220 75.154 1.00 62.75 120 GLU A O 1
ATOM 965 N N . ILE A 1 121 ? -45.786 4.458 72.946 1.00 66.56 121 ILE A N 1
ATOM 966 C CA . ILE A 1 121 ? -45.136 5.772 72.830 1.00 66.56 121 ILE A CA 1
ATOM 967 C C . ILE A 1 121 ? -46.038 6.861 73.416 1.00 66.56 121 ILE A C 1
ATOM 969 O O . ILE A 1 121 ? -45.576 7.676 74.224 1.00 66.56 121 ILE A O 1
ATOM 973 N N . ASP A 1 122 ? -47.326 6.848 73.075 1.00 65.75 122 ASP A N 1
ATOM 974 C CA . ASP A 1 122 ? -48.263 7.878 73.526 1.00 65.75 122 ASP A CA 1
ATOM 975 C C . ASP A 1 122 ? -48.517 7.791 75.041 1.00 65.75 122 ASP A C 1
ATOM 977 O O . ASP A 1 122 ? -48.467 8.811 75.735 1.00 65.75 122 ASP A O 1
ATOM 981 N N . ASN A 1 123 ? -48.606 6.576 75.601 1.00 64.00 123 ASN A N 1
ATOM 982 C CA . ASN A 1 123 ? -48.689 6.366 77.054 1.00 64.00 123 ASN A CA 1
ATOM 983 C C . ASN A 1 123 ? -47.464 6.890 77.835 1.00 64.00 123 ASN A C 1
ATOM 985 O O . ASN A 1 123 ? -47.586 7.209 79.020 1.00 64.00 123 ASN A O 1
ATOM 989 N N . LYS A 1 124 ? -46.284 7.019 77.208 1.00 59.41 124 LYS A N 1
ATOM 990 C CA . LYS A 1 124 ? -45.098 7.631 77.841 1.00 59.41 124 LYS A CA 1
ATOM 991 C C . LYS A 1 124 ? -45.086 9.160 77.771 1.00 59.41 124 LYS A C 1
ATOM 993 O O . LYS A 1 124 ? -44.432 9.781 78.611 1.00 59.41 124 LYS A O 1
ATOM 998 N N . LYS A 1 125 ? -45.788 9.780 76.815 1.00 55.09 125 LYS A N 1
ATOM 999 C CA . LYS A 1 125 ? -45.854 11.248 76.683 1.00 55.09 125 LYS A CA 1
ATOM 1000 C C . LYS A 1 125 ? -46.828 11.903 77.667 1.00 55.09 125 LYS A C 1
ATOM 1002 O O . LYS A 1 125 ? -46.554 13.010 78.120 1.00 55.09 125 LYS A O 1
ATOM 1007 N N . SER A 1 126 ? -47.907 11.231 78.066 1.00 51.03 126 SER A N 1
ATOM 1008 C CA . SER A 1 126 ? -48.965 11.814 78.917 1.00 51.03 126 SER A CA 1
ATOM 1009 C C . SER A 1 126 ? -48.605 12.041 80.400 1.00 51.03 126 SER A C 1
ATOM 1011 O O . SER A 1 126 ? -49.480 12.385 81.189 1.00 51.03 126 SER A O 1
ATOM 1013 N N . ALA A 1 127 ? -47.347 11.851 80.814 1.00 50.03 127 ALA A N 1
ATOM 1014 C CA . ALA A 1 127 ? -46.953 11.830 82.227 1.00 50.03 127 ALA A CA 1
ATOM 1015 C C . ALA A 1 127 ? -46.242 13.102 82.751 1.00 50.03 127 ALA A C 1
ATOM 1017 O O . ALA A 1 127 ? -45.730 13.065 83.874 1.00 50.03 127 ALA A O 1
ATOM 1018 N N . LYS A 1 128 ? -46.128 14.203 81.978 1.00 47.56 128 LYS A N 1
ATOM 1019 C CA . LYS A 1 128 ? -45.281 15.345 82.400 1.00 47.56 128 LYS A CA 1
ATOM 1020 C C . LYS A 1 128 ? -45.676 16.753 81.898 1.00 47.56 128 LYS A C 1
ATOM 1022 O O . LYS A 1 128 ? -45.078 17.271 80.963 1.00 47.56 128 LYS A O 1
ATOM 1027 N N . GLU A 1 129 ? -46.577 17.402 82.638 1.00 40.22 129 GLU A N 1
ATOM 1028 C CA . GLU A 1 129 ? -46.934 18.841 82.606 1.00 40.22 129 GLU A CA 1
ATOM 1029 C C . GLU A 1 129 ? -47.352 19.290 84.035 1.00 40.22 129 GLU A C 1
ATOM 1031 O O . GLU A 1 129 ? -47.660 18.428 84.857 1.00 40.22 129 GLU A O 1
ATOM 1036 N N . LEU A 1 130 ? -47.404 20.563 84.467 1.00 43.44 130 LEU A N 1
ATOM 1037 C CA . LEU A 1 130 ? -47.005 21.880 83.909 1.00 43.44 130 LEU A CA 1
ATOM 1038 C C . LEU A 1 130 ? -46.421 22.711 85.115 1.00 43.44 130 LEU A C 1
ATOM 1040 O O . LEU A 1 130 ? -45.525 22.150 85.746 1.00 43.44 130 LEU A O 1
ATOM 1044 N N . PRO A 1 131 ? -46.890 23.890 85.617 1.00 47.25 131 PRO A N 1
ATOM 1045 C CA . PRO A 1 131 ? -47.452 25.117 85.019 1.00 47.25 131 PRO A CA 1
ATOM 1046 C C . PRO A 1 131 ? -46.768 26.459 85.435 1.00 47.25 131 PRO A C 1
ATOM 1048 O O . PRO A 1 131 ? -46.697 26.775 86.619 1.00 47.25 131 PRO A O 1
ATOM 1051 N N . ALA A 1 132 ? -46.510 27.339 84.451 1.00 35.97 132 ALA A N 1
ATOM 1052 C CA . ALA A 1 132 ? -46.647 28.821 84.536 1.00 35.97 132 ALA A CA 1
ATOM 1053 C C . ALA A 1 132 ? -45.707 29.634 85.497 1.00 35.97 132 ALA A C 1
ATOM 1055 O O . ALA A 1 132 ? -44.968 29.049 86.277 1.00 35.97 132 ALA A O 1
ATOM 1056 N N . VAL A 1 133 ? -45.584 30.985 85.497 1.00 35.41 133 VAL A N 1
ATOM 1057 C CA . VAL A 1 133 ? -46.269 32.170 84.875 1.00 35.41 133 VAL A CA 1
ATOM 1058 C C . VAL A 1 133 ? -45.214 33.340 84.674 1.00 35.41 133 VAL A C 1
ATOM 1060 O O . VAL A 1 133 ? -44.030 33.034 84.785 1.00 35.41 133 VAL A O 1
ATOM 1063 N N . PRO A 1 134 ? -45.524 34.671 84.581 1.00 40.44 134 PRO A N 1
ATOM 1064 C CA . PRO A 1 134 ? -45.992 35.555 83.476 1.00 40.44 134 PRO A CA 1
ATOM 1065 C C . PRO A 1 134 ? -44.959 36.632 82.957 1.00 40.44 134 PRO A C 1
ATOM 1067 O O . PRO A 1 134 ? -43.839 36.707 83.448 1.00 40.44 134 PRO A O 1
ATOM 1070 N N . GLY A 1 135 ? -45.346 37.500 81.986 1.00 29.91 135 GLY A N 1
ATOM 1071 C CA . GLY A 1 135 ? -44.574 38.672 81.446 1.00 29.91 135 GLY A CA 1
ATOM 1072 C C . GLY A 1 135 ? -44.592 39.961 82.320 1.00 29.91 135 GLY A C 1
ATOM 1073 O O . GLY A 1 135 ? -44.951 39.811 83.491 1.00 29.91 135 GLY A O 1
ATOM 1074 N N . PRO A 1 136 ? -44.274 41.212 81.840 1.00 44.78 136 PRO A N 1
ATOM 1075 C CA . PRO A 1 136 ? -44.696 41.811 80.536 1.00 44.78 136 PRO A CA 1
ATOM 1076 C C . PRO A 1 136 ? -43.791 42.917 79.853 1.00 44.78 136 PRO A C 1
ATOM 1078 O O . PRO A 1 136 ? -42.786 43.337 80.410 1.00 44.78 136 PRO A O 1
ATOM 1081 N N . SER A 1 137 ? -44.266 43.457 78.703 1.00 33.62 137 SER A N 1
ATOM 1082 C CA . SER A 1 137 ? -44.026 44.794 78.054 1.00 33.62 137 SER A CA 1
ATOM 1083 C C . SER A 1 137 ? -42.611 45.262 77.613 1.00 33.62 137 SER A C 1
ATOM 1085 O O . SER A 1 137 ? -41.649 45.108 78.351 1.00 33.62 137 SER A O 1
ATOM 1087 N N . GLY A 1 138 ? -42.425 45.960 76.472 1.00 29.59 138 GLY A N 1
ATOM 1088 C CA . GLY A 1 138 ? -43.358 46.365 75.390 1.00 29.59 138 GLY A CA 1
ATOM 1089 C C . GLY A 1 138 ? -42.745 47.374 74.376 1.00 29.59 138 GLY A C 1
ATOM 1090 O O . GLY A 1 138 ? -41.606 47.786 74.574 1.00 29.59 138 GLY A O 1
ATOM 1091 N N . ASP A 1 139 ? -43.542 47.804 73.374 1.00 29.86 139 ASP A N 1
ATOM 1092 C CA . ASP A 1 139 ? -43.313 48.912 72.392 1.00 29.86 139 ASP A CA 1
ATOM 1093 C C . ASP A 1 139 ? -42.198 48.727 71.312 1.00 29.86 139 ASP A C 1
ATOM 1095 O O . ASP A 1 139 ? -41.132 48.211 71.618 1.00 29.86 139 ASP A O 1
ATOM 1099 N N . ASN A 1 140 ? -42.317 49.137 70.028 1.00 32.91 140 ASN A N 1
ATOM 1100 C CA . ASN A 1 140 ? -43.378 49.836 69.264 1.00 32.91 140 ASN A CA 1
ATOM 1101 C C . ASN A 1 140 ? -43.182 49.635 67.711 1.00 32.91 140 ASN A C 1
ATOM 1103 O O . ASN A 1 140 ? -42.037 49.655 67.275 1.00 32.91 140 ASN A O 1
ATOM 1107 N N . VAL A 1 141 ? -44.272 49.420 66.935 1.00 31.66 141 VAL A N 1
ATOM 1108 C CA . VAL A 1 141 ? -44.639 49.831 65.521 1.00 31.66 141 VAL A CA 1
ATOM 1109 C C . VAL A 1 141 ? -43.523 50.096 64.447 1.00 31.66 141 VAL A C 1
ATOM 1111 O O . VAL A 1 141 ? -42.528 50.731 64.763 1.00 31.66 141 VAL A O 1
ATOM 1114 N N . ASP A 1 142 ? -43.579 49.736 63.139 1.00 32.22 142 ASP A N 1
ATOM 1115 C CA . ASP A 1 142 ? -44.660 49.465 62.141 1.00 32.22 142 ASP A CA 1
ATOM 1116 C C . ASP A 1 142 ? -44.194 48.576 60.932 1.00 32.22 142 ASP A C 1
ATOM 1118 O O . ASP A 1 142 ? -42.995 48.488 60.697 1.00 32.22 142 ASP A O 1
ATOM 1122 N N . ASN A 1 143 ? -45.155 48.029 60.152 1.00 30.39 143 ASN A N 1
ATOM 1123 C CA . ASN A 1 143 ? -45.213 47.691 58.690 1.00 30.39 143 ASN A CA 1
ATOM 1124 C C . ASN A 1 143 ? -43.981 47.170 57.874 1.00 30.39 143 ASN A C 1
ATOM 1126 O O . ASN A 1 143 ? -42.860 47.625 58.049 1.00 30.39 143 ASN A O 1
ATOM 1130 N N . ASP A 1 144 ? -44.091 46.304 56.843 1.00 31.94 144 ASP A N 1
ATOM 1131 C CA . ASP A 1 144 ? -45.228 45.759 56.053 1.00 31.94 144 ASP A CA 1
ATOM 1132 C C . ASP A 1 144 ? -44.799 44.459 55.290 1.00 31.94 144 ASP A C 1
ATOM 1134 O O . ASP A 1 144 ? -43.620 44.313 54.985 1.00 31.94 144 ASP A O 1
ATOM 1138 N N . LYS A 1 145 ? -45.757 43.582 54.918 1.00 34.91 145 LYS A N 1
ATOM 1139 C CA . LYS A 1 145 ? -45.694 42.360 54.044 1.00 34.91 145 LYS A CA 1
ATOM 1140 C C . LYS A 1 145 ? -44.619 41.278 54.322 1.00 34.91 145 LYS A C 1
ATOM 1142 O O . LYS A 1 145 ? -43.425 41.511 54.216 1.00 34.91 145 LYS A O 1
ATOM 1147 N N . LYS A 1 146 ? -45.014 40.048 54.710 1.00 32.81 146 LYS A N 1
ATOM 1148 C CA . LYS A 1 146 ? -45.469 38.908 53.848 1.00 32.81 146 LYS A CA 1
ATOM 1149 C C . LYS A 1 146 ? -44.452 38.514 52.762 1.00 32.81 146 LYS A C 1
ATOM 1151 O O . LYS A 1 146 ? -44.119 39.355 51.940 1.00 32.81 146 LYS A O 1
ATOM 1156 N N . GLU A 1 147 ? -44.022 37.260 52.600 1.00 31.66 147 GLU A N 1
ATOM 1157 C CA . GLU A 1 147 ? -44.270 35.953 53.262 1.00 31.66 147 GLU A CA 1
ATOM 1158 C C . GLU A 1 147 ? -43.046 35.088 52.843 1.00 31.66 147 GLU A C 1
ATOM 1160 O O . GLU A 1 147 ? -42.758 35.023 51.650 1.00 31.66 147 GLU A O 1
ATOM 1165 N N . ASN A 1 148 ? -42.128 34.652 53.722 1.00 29.27 148 ASN A N 1
ATOM 1166 C CA . ASN A 1 148 ? -42.146 33.437 54.573 1.00 29.27 148 ASN A CA 1
ATOM 1167 C C . ASN A 1 148 ? -42.976 32.260 54.014 1.00 29.27 148 ASN A C 1
ATOM 1169 O O . ASN A 1 148 ? -44.077 32.473 53.522 1.00 29.27 148 ASN A O 1
ATOM 1173 N N . ASN A 1 149 ? -42.553 30.994 54.087 1.00 28.69 149 ASN A N 1
ATOM 1174 C CA . ASN A 1 149 ? -41.473 30.319 54.839 1.00 28.69 149 ASN A CA 1
ATOM 1175 C C . ASN A 1 149 ? -40.839 29.274 53.877 1.00 28.69 149 ASN A C 1
ATOM 1177 O O . ASN A 1 149 ? -41.551 28.749 53.026 1.00 28.69 149 ASN A O 1
ATOM 1181 N N . SER A 1 150 ? -39.534 28.990 53.825 1.00 33.56 150 SER A N 1
ATOM 1182 C CA . SER A 1 150 ? -38.611 28.577 54.896 1.00 33.56 150 SER A CA 1
ATOM 1183 C C . SER A 1 150 ? -39.086 27.347 55.662 1.00 33.56 150 SER A C 1
ATOM 1185 O O . SER A 1 150 ? -39.932 27.471 56.536 1.00 33.56 150 SER A O 1
ATOM 1187 N N . GLU A 1 151 ? -38.455 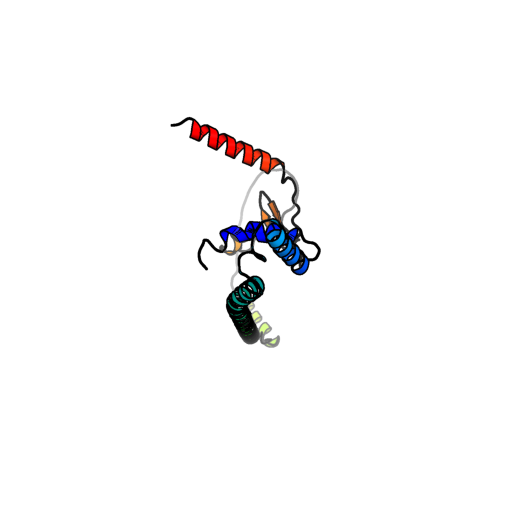26.204 55.414 1.00 30.25 151 GLU A N 1
ATOM 1188 C CA . GLU A 1 151 ? -38.086 25.274 56.482 1.00 30.25 151 GLU A CA 1
ATOM 1189 C C . GLU A 1 151 ? -36.812 24.537 56.047 1.00 30.25 151 GLU A C 1
ATOM 1191 O O . GLU A 1 151 ? -36.743 23.937 54.973 1.00 30.25 151 GLU A O 1
ATOM 1196 N N . GLU A 1 152 ? -35.756 24.730 56.836 1.00 38.09 152 GLU A N 1
ATOM 1197 C CA . GLU A 1 152 ? -34.466 24.060 56.704 1.00 38.09 152 GLU A CA 1
ATOM 1198 C C . GLU A 1 152 ? -34.574 22.686 57.369 1.00 38.09 152 GLU A C 1
ATOM 1200 O O . GLU A 1 152 ? -35.054 22.614 58.495 1.00 38.09 152 GLU A O 1
ATOM 1205 N N . GLU A 1 153 ? -34.049 21.626 56.751 1.00 33.25 153 GLU A N 1
ATOM 1206 C CA . GLU A 1 153 ? -33.707 20.401 57.482 1.00 33.25 153 GLU A CA 1
ATOM 1207 C C . GLU A 1 153 ? -32.439 19.760 56.885 1.00 33.25 153 GLU A C 1
ATOM 1209 O O . GLU A 1 153 ? -32.416 19.293 55.749 1.00 33.25 153 GLU A O 1
ATOM 1214 N N . GLU A 1 154 ? -31.361 19.838 57.672 1.00 42.31 154 GLU A N 1
ATOM 1215 C CA . GLU A 1 154 ? -30.147 19.003 57.676 1.00 42.31 154 GLU A CA 1
ATOM 1216 C C . GLU A 1 154 ? -29.537 18.561 56.321 1.00 42.31 154 GLU A C 1
ATOM 1218 O O . GLU A 1 154 ? -29.556 17.389 55.946 1.00 42.31 154 GLU A O 1
ATOM 1223 N N . GLU A 1 155 ? -28.853 19.485 55.630 1.00 41.50 155 GLU A N 1
ATOM 1224 C CA . GLU A 1 155 ? -27.915 19.125 54.551 1.00 41.50 155 GLU A CA 1
ATOM 1225 C C . GLU A 1 155 ? -26.593 18.567 55.120 1.00 41.50 155 GLU A C 1
ATOM 1227 O O . GLU A 1 155 ? -25.765 19.299 55.670 1.00 41.50 155 GLU A O 1
ATOM 1232 N N . ASP A 1 156 ? -26.389 17.262 54.933 1.00 45.66 156 ASP A N 1
ATOM 1233 C CA . ASP A 1 156 ? -25.172 16.502 55.243 1.00 45.66 156 ASP A CA 1
ATOM 1234 C C . ASP A 1 156 ? -23.907 17.212 54.695 1.00 45.66 156 ASP A C 1
ATOM 1236 O O . ASP A 1 156 ? -23.848 17.563 53.511 1.00 45.66 156 ASP A O 1
ATOM 1240 N N . GLU A 1 157 ? -22.849 17.396 55.505 1.00 53.81 157 GLU A N 1
ATOM 1241 C CA . GLU A 1 157 ? -21.665 18.227 55.154 1.00 53.81 157 GLU A CA 1
ATOM 1242 C C . GLU A 1 157 ? -20.917 17.779 53.873 1.00 53.81 157 GLU A C 1
ATOM 1244 O O . GLU A 1 157 ? -20.059 18.493 53.350 1.00 53.81 157 GLU A O 1
ATOM 1249 N N . LYS A 1 158 ? -21.240 16.596 53.339 1.00 56.34 158 LYS A N 1
ATOM 1250 C CA . LYS A 1 158 ? -20.690 16.041 52.092 1.00 56.34 158 LYS A CA 1
ATOM 1251 C C . LYS A 1 158 ? -21.466 16.459 50.838 1.00 56.34 158 LYS A C 1
ATOM 1253 O O . LYS A 1 158 ? -20.875 16.509 49.757 1.00 56.34 158 LYS A O 1
ATOM 1258 N N . GLU A 1 159 ? -22.760 16.750 50.951 1.00 51.56 159 GLU A N 1
ATOM 1259 C CA . GLU A 1 159 ? -23.645 17.060 49.815 1.00 51.56 159 GLU A CA 1
ATOM 1260 C C . GLU A 1 159 ? -23.383 18.471 49.269 1.00 51.56 159 GLU A C 1
ATOM 1262 O O . GLU A 1 159 ? -23.331 18.661 48.054 1.00 51.56 159 GLU A O 1
ATOM 1267 N N . LYS A 1 160 ? -23.051 19.423 50.153 1.00 53.69 160 LYS A N 1
ATOM 1268 C CA . LYS A 1 160 ? -22.736 20.836 49.848 1.00 53.69 160 LYS A CA 1
ATOM 1269 C C . LYS A 1 160 ? -21.593 21.060 48.844 1.00 53.69 160 LYS A C 1
ATOM 1271 O O . LYS A 1 160 ? -21.391 22.173 48.366 1.00 53.69 160 LYS A O 1
ATOM 1276 N N . SER A 1 161 ? -20.828 20.010 48.539 1.00 59.34 161 SER A N 1
ATOM 1277 C CA . SER A 1 161 ? -19.731 20.009 47.564 1.00 59.34 161 SER A CA 1
ATOM 1278 C C . SER A 1 161 ? -20.143 19.589 46.143 1.00 59.34 161 SER A C 1
ATOM 1280 O O . SER A 1 161 ? -19.343 19.712 45.215 1.00 59.34 161 SER A O 1
ATOM 1282 N N . LYS A 1 162 ? -21.375 19.097 45.948 1.00 72.19 162 LYS A N 1
ATOM 1283 C CA . LYS A 1 162 ? -21.891 18.629 44.655 1.00 72.19 162 LYS A CA 1
ATOM 1284 C C . LYS A 1 162 ? -22.858 19.660 44.071 1.00 72.19 162 LYS A C 1
ATOM 1286 O O . LYS A 1 162 ? -23.867 19.999 44.680 1.00 72.19 162 LYS A O 1
ATOM 1291 N N . LEU A 1 163 ? -22.579 20.128 42.856 1.00 77.38 163 LEU A N 1
ATOM 1292 C CA . LEU A 1 163 ? -23.503 20.989 42.113 1.00 77.38 163 LEU A CA 1
ATOM 1293 C C . LEU A 1 163 ? -24.793 20.218 41.793 1.00 77.38 163 LEU A C 1
ATOM 1295 O O . LEU A 1 163 ? -24.742 19.151 41.178 1.00 77.38 163 LEU A O 1
ATOM 1299 N N . ARG A 1 164 ? -25.950 20.764 42.191 1.00 81.44 164 ARG A N 1
ATOM 1300 C CA . ARG A 1 164 ? -27.264 20.210 41.828 1.00 81.44 164 ARG A CA 1
ATOM 1301 C C . ARG A 1 164 ? -27.441 20.313 40.303 1.00 81.44 164 ARG A C 1
ATOM 1303 O O . ARG A 1 164 ? -27.214 21.402 39.769 1.00 81.44 164 ARG A O 1
ATOM 1310 N N . PRO A 1 165 ? -27.846 19.240 39.598 1.00 84.88 165 PRO A N 1
ATOM 1311 C CA . PRO A 1 165 ? -28.084 19.311 38.162 1.00 84.88 165 PRO A CA 1
ATOM 1312 C C . PRO A 1 165 ? -29.153 20.347 37.803 1.00 84.88 165 PRO A C 1
ATOM 1314 O O . PRO A 1 165 ? -30.138 20.520 38.525 1.00 84.88 165 PRO A O 1
ATOM 1317 N N . ASN A 1 166 ? -28.973 21.022 36.670 1.00 84.25 166 ASN A N 1
ATOM 1318 C CA . ASN A 1 166 ? -29.987 21.905 36.106 1.00 84.25 166 ASN A CA 1
ATOM 1319 C C . ASN A 1 166 ? -31.112 21.092 35.431 1.00 84.25 166 ASN A C 1
ATOM 1321 O O . ASN A 1 166 ? -30.988 19.889 35.203 1.00 84.25 166 ASN A O 1
ATOM 1325 N N . SER A 1 167 ? -32.213 21.751 35.054 1.00 84.06 167 SER A N 1
ATOM 1326 C CA . SER A 1 167 ? -33.379 21.095 34.430 1.00 84.06 167 SER A CA 1
ATOM 1327 C C . SER A 1 167 ? -33.102 20.413 33.080 1.00 84.06 167 SER A C 1
ATOM 1329 O O . SER A 1 167 ? -33.982 19.741 32.553 1.00 84.06 167 SER A O 1
ATOM 1331 N N . GLY A 1 168 ? -31.910 20.601 32.505 1.00 86.06 168 GLY A N 1
ATOM 1332 C CA . GLY A 1 168 ? -31.428 19.899 31.317 1.00 86.06 168 GLY A CA 1
ATOM 1333 C C . GLY A 1 168 ? -30.353 18.859 31.639 1.00 86.06 168 GLY A C 1
ATOM 1334 O O . GLY A 1 168 ? -29.507 18.616 30.789 1.00 86.06 168 GLY A O 1
ATOM 1335 N N . ASN A 1 169 ? -30.335 18.298 32.854 1.00 86.75 169 ASN A N 1
ATOM 1336 C CA . ASN A 1 169 ? -29.385 17.283 33.340 1.00 86.75 169 ASN A CA 1
ATOM 1337 C C . ASN A 1 169 ? -27.888 17.654 33.236 1.00 86.75 169 ASN A C 1
ATOM 1339 O O . ASN A 1 169 ? -27.036 16.771 33.313 1.00 86.75 169 ASN A O 1
ATOM 1343 N N . GLY A 1 170 ? -27.556 18.938 33.075 1.00 88.38 170 GLY A N 1
ATOM 1344 C CA . GLY A 1 170 ? -26.181 19.440 33.132 1.00 88.38 170 GLY A CA 1
ATOM 1345 C C . GLY A 1 170 ? -25.931 20.279 34.381 1.00 88.38 170 GLY A C 1
ATOM 1346 O O . GLY A 1 170 ? -26.601 20.091 35.395 1.00 88.38 170 GLY A O 1
ATOM 1347 N N . ALA A 1 171 ? -24.992 21.223 34.325 1.00 89.81 171 ALA A N 1
ATOM 1348 C CA . ALA A 1 171 ? -24.694 22.112 35.447 1.00 89.81 171 ALA A CA 1
ATOM 1349 C C . ALA A 1 171 ? -24.572 23.581 35.023 1.00 89.81 171 ALA A C 1
ATOM 1351 O O . ALA A 1 171 ? -24.149 23.899 33.908 1.00 89.81 171 ALA A O 1
ATOM 1352 N N . ASP A 1 172 ? -24.906 24.461 35.966 1.00 88.06 172 ASP A N 1
ATOM 1353 C CA . ASP A 1 172 ? -24.767 25.910 35.854 1.00 88.06 172 ASP A CA 1
ATOM 1354 C C . ASP A 1 172 ? -23.531 26.333 36.668 1.00 88.06 172 ASP A C 1
ATOM 1356 O O . ASP A 1 172 ? -23.480 26.123 37.881 1.00 88.06 172 ASP A O 1
ATOM 1360 N N . LEU A 1 173 ? -22.521 26.906 36.009 1.00 88.00 173 LEU A N 1
ATOM 1361 C CA . LEU A 1 173 ? -21.329 27.483 36.636 1.00 88.00 173 LEU A CA 1
ATOM 1362 C C . LEU A 1 173 ? -21.254 28.992 36.329 1.00 88.00 173 LEU A C 1
ATOM 1364 O O . LEU A 1 173 ? -21.863 29.446 35.360 1.00 88.00 173 LEU A O 1
ATOM 1368 N N . PRO A 1 174 ? -20.485 29.796 37.096 1.00 84.06 174 PRO A N 1
A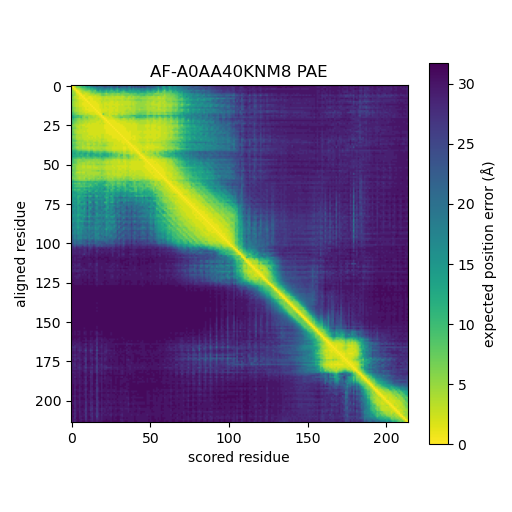TOM 1369 C CA . PRO A 1 174 ? -20.479 31.257 36.947 1.00 84.06 174 PRO A CA 1
ATOM 1370 C C . PRO A 1 174 ? -20.134 31.784 35.545 1.00 84.06 174 PRO A C 1
ATOM 1372 O O . PRO A 1 174 ? -20.587 32.863 35.179 1.00 84.06 174 PRO A O 1
ATOM 1375 N N . ASN A 1 175 ? -19.349 31.026 34.770 1.00 85.38 175 ASN A N 1
ATOM 1376 C CA . ASN A 1 175 ? -18.844 31.444 33.458 1.00 85.38 175 ASN A CA 1
ATOM 1377 C C . ASN A 1 175 ? -19.388 30.603 32.288 1.00 85.38 175 ASN A C 1
ATOM 1379 O O . ASN A 1 175 ? -19.110 30.935 31.140 1.00 85.38 175 ASN A O 1
ATOM 1383 N N . TYR A 1 176 ? -20.089 29.496 32.552 1.00 81.12 176 TYR A N 1
ATOM 1384 C CA . TYR A 1 176 ? -20.644 28.620 31.516 1.00 81.12 176 TYR A CA 1
ATOM 1385 C C . TYR A 1 176 ? -21.735 27.711 32.087 1.00 81.12 176 TYR A C 1
ATOM 1387 O O . TYR A 1 176 ? -21.722 27.342 33.260 1.00 81.12 176 TYR A O 1
ATOM 1395 N N . ARG A 1 177 ? -22.668 27.311 31.227 1.00 89.25 177 ARG A N 1
ATOM 1396 C CA . ARG A 1 177 ? -23.748 26.372 31.528 1.00 89.25 177 ARG A CA 1
ATOM 1397 C C . ARG A 1 177 ? -23.777 25.316 30.439 1.00 89.25 177 ARG A C 1
ATOM 1399 O O . ARG A 1 177 ? -23.660 25.657 29.269 1.00 89.25 177 ARG A O 1
ATOM 1406 N N . TRP A 1 178 ? -23.983 24.063 30.821 1.00 90.88 178 TRP A N 1
ATOM 1407 C CA . TRP A 1 178 ? -24.187 22.963 29.879 1.00 90.88 178 TRP A CA 1
ATOM 1408 C C . TRP A 1 178 ? -25.453 22.181 30.229 1.00 90.88 178 TRP A C 1
ATOM 1410 O O . TRP A 1 178 ? -25.955 22.246 31.353 1.00 90.88 178 TRP A O 1
ATOM 1420 N N . THR A 1 179 ? -25.976 21.447 29.255 1.00 87.94 179 THR A N 1
ATOM 1421 C CA . THR A 1 179 ? -27.142 20.563 29.379 1.00 87.94 179 THR A CA 1
ATOM 1422 C C . THR A 1 179 ? -26.865 19.282 28.604 1.00 87.94 179 THR A C 1
ATOM 1424 O O . THR A 1 179 ? -26.178 19.321 27.588 1.00 87.94 179 THR A O 1
ATOM 1427 N N . GLN A 1 180 ? -27.394 18.153 29.067 1.00 77.75 180 GLN A N 1
ATOM 1428 C CA . GLN A 1 180 ? -27.212 16.844 28.453 1.00 77.75 180 GLN A CA 1
ATOM 1429 C C . GLN A 1 180 ? -28.564 16.167 28.211 1.00 77.75 180 GLN A C 1
ATOM 1431 O O . GLN A 1 180 ? -29.283 15.785 29.135 1.00 77.75 180 GLN A O 1
ATOM 1436 N N . THR A 1 181 ? -28.872 15.947 26.941 1.00 75.19 181 THR A N 1
ATOM 1437 C CA . THR A 1 181 ? -29.958 15.080 26.477 1.00 75.19 181 THR A CA 1
ATOM 1438 C C . THR A 1 181 ? -29.413 13.679 26.165 1.00 75.19 181 THR A C 1
ATOM 1440 O O . THR A 1 181 ? -28.206 13.455 26.082 1.00 75.19 181 THR A O 1
ATOM 1443 N N . LEU A 1 182 ? -30.303 12.696 25.989 1.00 67.75 182 LEU A N 1
ATOM 1444 C CA . LEU A 1 182 ? -29.935 11.335 25.550 1.00 67.75 182 LEU A CA 1
ATOM 1445 C C . LEU A 1 182 ? -29.715 11.222 24.027 1.00 67.75 182 LEU A C 1
ATOM 1447 O O . LEU A 1 182 ? -29.499 10.125 23.517 1.00 67.75 182 LEU A O 1
ATOM 1451 N N . GLN A 1 183 ? -29.807 12.339 23.306 1.00 60.34 183 GLN A N 1
ATOM 1452 C CA . GLN A 1 183 ? -29.654 12.449 21.859 1.00 60.34 183 GLN A CA 1
ATOM 1453 C C . GLN A 1 183 ? -28.571 13.495 21.600 1.00 60.34 183 GLN A C 1
ATOM 1455 O O . GLN A 1 183 ? -28.893 14.672 21.649 1.00 60.34 183 GLN A O 1
ATOM 1460 N N . ASP A 1 184 ? -27.338 13.015 21.395 1.00 51.88 184 ASP A N 1
ATOM 1461 C CA . ASP A 1 184 ? -26.103 13.700 20.974 1.00 51.88 184 ASP A CA 1
ATOM 1462 C C . ASP A 1 184 ? -25.779 15.096 21.563 1.00 51.88 184 ASP A C 1
ATOM 1464 O O . ASP A 1 184 ? -26.571 16.029 21.562 1.00 51.88 184 ASP A O 1
ATOM 1468 N N . LEU A 1 185 ? -24.544 15.251 22.055 1.00 46.22 185 LEU A N 1
ATOM 1469 C CA . LEU A 1 185 ? -24.059 16.474 22.711 1.00 46.22 185 LEU A CA 1
ATOM 1470 C C . LEU A 1 185 ? -24.148 17.706 21.787 1.00 46.22 185 LEU A C 1
ATOM 1472 O O . LEU A 1 185 ? -23.390 17.812 20.824 1.00 46.22 185 LEU A O 1
ATOM 1476 N N . GLU A 1 186 ? -25.020 18.655 22.130 1.00 46.66 186 GLU A N 1
ATOM 1477 C CA . GLU A 1 186 ? -25.153 19.956 21.464 1.00 46.66 186 GLU A CA 1
ATOM 1478 C C . GLU A 1 186 ? -24.454 21.045 22.303 1.00 46.66 186 GLU A C 1
ATOM 1480 O O . GLU A 1 186 ? -24.843 21.327 23.437 1.00 46.66 186 GLU A O 1
ATOM 1485 N N . GLU A 1 187 ? -23.380 21.629 21.762 1.00 54.91 187 GLU A N 1
ATOM 1486 C CA . GLU A 1 187 ? -22.560 22.662 22.412 1.00 54.91 187 GLU A CA 1
ATOM 1487 C C . GLU A 1 187 ? -22.900 24.044 21.813 1.00 54.91 187 GLU A C 1
ATOM 1489 O O . GLU A 1 187 ? -22.464 24.375 20.710 1.00 54.91 187 GLU A O 1
ATOM 1494 N N . ASP A 1 188 ? -23.713 24.844 22.522 1.00 42.81 188 ASP A N 1
ATOM 1495 C CA . ASP A 1 188 ? -24.119 26.207 22.111 1.00 42.81 188 ASP A CA 1
ATOM 1496 C C . ASP A 1 188 ? -22.954 27.200 22.284 1.00 42.81 188 ASP A C 1
ATOM 1498 O O . ASP A 1 188 ? -22.861 27.932 23.273 1.00 42.81 188 ASP A O 1
ATOM 1502 N N . GLU A 1 189 ? -22.030 27.210 21.320 1.00 51.09 189 GLU A N 1
ATOM 1503 C CA . GLU A 1 189 ? -20.937 28.181 21.262 1.00 51.09 189 GLU A CA 1
ATOM 1504 C C . GLU A 1 189 ? -21.426 29.591 20.921 1.00 51.09 189 GLU A C 1
ATOM 1506 O O . GLU A 1 189 ? -21.346 30.058 19.780 1.00 51.09 189 GLU A O 1
ATOM 1511 N N . ARG A 1 190 ? -21.825 30.332 21.952 1.00 52.22 190 ARG A N 1
ATOM 1512 C CA . ARG A 1 190 ? -21.855 31.791 21.879 1.00 52.22 190 ARG A CA 1
ATOM 1513 C C . ARG A 1 190 ? -20.496 32.373 22.278 1.00 52.22 190 ARG A C 1
ATOM 1515 O O . ARG A 1 190 ? -19.927 32.040 23.312 1.00 52.22 190 ARG A O 1
ATOM 1522 N N . ASP A 1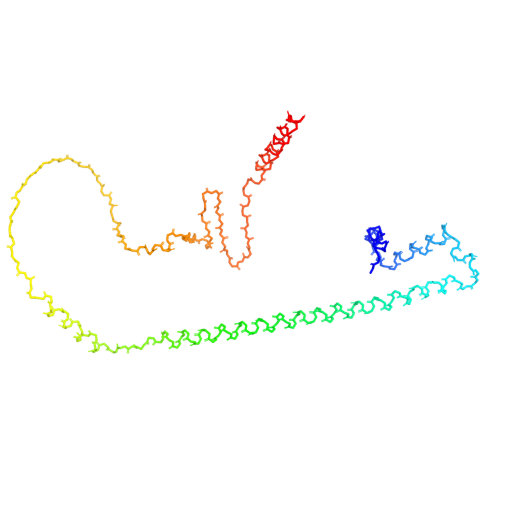 191 ? -19.990 33.231 21.392 1.00 55.19 191 ASP A N 1
ATOM 1523 C CA . ASP A 1 191 ? -18.838 34.129 21.559 1.00 55.19 191 ASP A CA 1
ATOM 1524 C C . ASP A 1 191 ? -17.421 33.508 21.541 1.00 55.19 191 ASP A C 1
ATOM 1526 O O . ASP A 1 191 ? -16.486 33.985 22.191 1.00 55.19 191 ASP A O 1
ATOM 1530 N N . ARG A 1 192 ? -17.192 32.516 20.663 1.00 54.09 192 ARG A N 1
ATOM 1531 C CA . ARG A 1 192 ? -15.849 31.936 20.416 1.00 54.09 192 ARG A CA 1
ATOM 1532 C C . ARG A 1 192 ? -14.841 32.868 19.709 1.00 54.09 192 ARG A C 1
ATOM 1534 O O . ARG A 1 192 ? -13.699 32.454 19.488 1.00 54.09 192 ARG A O 1
ATOM 1541 N N . ASP A 1 193 ? -15.229 34.092 19.339 1.00 51.00 193 ASP A N 1
ATOM 1542 C CA . ASP A 1 193 ? -14.389 35.019 18.564 1.00 51.00 193 ASP A CA 1
ATOM 1543 C C . ASP A 1 193 ? -13.743 36.145 19.393 1.00 51.00 193 ASP A C 1
ATOM 1545 O O . ASP A 1 193 ? -12.587 36.478 19.121 1.00 51.00 193 ASP A O 1
ATOM 1549 N N . GLU A 1 194 ? -14.363 36.655 20.467 1.00 54.31 194 GLU A N 1
ATOM 1550 C CA . GLU A 1 194 ? -13.673 37.607 21.365 1.00 54.31 194 GLU A CA 1
ATOM 1551 C C . GLU A 1 194 ? -12.532 36.937 22.146 1.00 54.31 194 GLU A C 1
ATOM 1553 O O . GLU A 1 194 ? -11.444 37.507 22.282 1.00 54.31 194 GLU A O 1
ATOM 1558 N N . ILE A 1 195 ? -12.723 35.687 22.588 1.00 55.59 195 ILE A N 1
ATOM 1559 C CA . ILE A 1 195 ? -11.701 34.946 23.345 1.00 55.59 195 ILE A CA 1
ATOM 1560 C C . ILE A 1 195 ? -10.430 34.743 22.509 1.00 55.59 195 ILE A C 1
ATOM 1562 O O . ILE A 1 195 ? -9.331 34.850 23.052 1.00 55.59 195 ILE A O 1
ATOM 1566 N N . LYS A 1 196 ? -10.536 34.528 21.187 1.00 56.00 196 LYS A N 1
ATOM 1567 C CA . LYS A 1 196 ? -9.359 34.418 20.302 1.00 56.00 196 LYS A CA 1
ATOM 1568 C C . LYS A 1 196 ? -8.554 35.714 20.278 1.00 56.00 196 LYS A C 1
ATOM 1570 O O . LYS A 1 196 ? -7.332 35.660 20.405 1.00 56.00 196 LYS A O 1
ATOM 1575 N N . TYR A 1 197 ? -9.214 36.868 20.166 1.00 53.91 197 TYR A N 1
ATOM 1576 C CA . TYR A 1 197 ? -8.525 38.158 20.208 1.00 53.91 197 TYR A CA 1
ATOM 1577 C C . TYR A 1 197 ? -7.877 38.414 21.573 1.00 53.91 197 TYR A C 1
ATOM 1579 O O . TYR A 1 197 ? -6.726 38.845 21.610 1.00 53.91 197 TYR A O 1
ATOM 1587 N N . ILE A 1 198 ? -8.542 38.077 22.683 1.00 57.97 198 ILE A N 1
ATOM 1588 C CA . ILE A 1 198 ? -7.973 38.226 24.033 1.00 57.97 198 ILE A CA 1
ATOM 1589 C C . ILE A 1 198 ? -6.770 37.292 24.246 1.00 57.97 198 ILE A C 1
ATOM 1591 O O . ILE A 1 198 ? -5.733 37.756 24.724 1.00 57.97 198 ILE A O 1
ATOM 1595 N N . LEU A 1 199 ? -6.855 36.012 23.855 1.00 56.78 199 LEU A N 1
ATOM 1596 C CA . LEU A 1 199 ? -5.744 35.060 23.994 1.00 56.78 199 LEU A CA 1
ATOM 1597 C C . LEU A 1 199 ? -4.537 35.466 23.143 1.00 56.78 199 LEU A C 1
ATOM 1599 O O . LEU A 1 199 ? -3.413 35.455 23.639 1.00 56.78 199 LEU A O 1
ATOM 1603 N N . ILE A 1 200 ? -4.760 35.873 21.887 1.00 64.56 200 ILE A N 1
ATOM 1604 C CA . ILE A 1 200 ? -3.691 36.363 21.006 1.00 64.56 200 ILE A CA 1
ATOM 1605 C C . ILE A 1 200 ? -3.058 37.627 21.599 1.00 64.56 200 ILE A C 1
ATOM 1607 O O . ILE A 1 200 ? -1.833 37.727 21.645 1.00 64.56 200 ILE A O 1
ATOM 1611 N N . PHE A 1 201 ? -3.855 38.569 22.113 1.00 65.31 201 PHE A N 1
ATOM 1612 C CA . PHE A 1 201 ? -3.330 39.802 22.703 1.00 65.31 201 PHE A CA 1
ATOM 1613 C C . PHE A 1 201 ? -2.517 39.537 23.981 1.00 65.31 201 PHE A C 1
ATOM 1615 O O . PHE A 1 201 ? -1.452 40.128 24.161 1.00 65.31 201 PHE A O 1
ATOM 1622 N N . PHE A 1 202 ? -2.957 38.610 24.841 1.00 64.75 202 PHE A N 1
ATOM 1623 C CA . PHE A 1 202 ? -2.188 38.184 26.015 1.00 64.75 202 PHE A CA 1
ATOM 1624 C C . PHE A 1 202 ? -0.887 37.472 25.629 1.00 64.75 202 PHE A C 1
ATOM 1626 O O . PHE A 1 202 ? 0.168 37.795 26.171 1.00 64.75 202 PHE A O 1
ATOM 1633 N N . MET A 1 203 ? -0.939 36.551 24.666 1.00 65.31 203 MET A N 1
ATOM 1634 C CA . MET A 1 203 ? 0.216 35.762 24.233 1.00 65.31 203 MET A CA 1
ATOM 1635 C C . MET A 1 203 ? 1.279 36.629 23.539 1.00 65.31 203 MET A C 1
ATOM 1637 O O . MET A 1 203 ? 2.468 36.491 23.822 1.00 65.31 203 MET A O 1
ATOM 1641 N N . VAL A 1 204 ? 0.864 37.596 22.710 1.00 70.19 204 VAL A N 1
ATOM 1642 C CA . VAL A 1 204 ? 1.763 38.597 22.106 1.00 70.19 204 VAL A CA 1
ATOM 1643 C C . VAL A 1 204 ? 2.348 39.537 23.167 1.00 70.19 204 VAL A C 1
ATOM 1645 O O . VAL A 1 204 ? 3.534 39.863 23.109 1.00 70.19 204 VAL A O 1
ATOM 1648 N N . ARG A 1 205 ? 1.558 39.949 24.169 1.00 69.56 205 ARG A N 1
ATOM 1649 C CA . ARG A 1 205 ? 2.042 40.821 25.250 1.00 69.56 205 ARG A CA 1
ATOM 1650 C C . ARG A 1 205 ? 3.045 40.114 26.167 1.00 69.56 205 ARG A C 1
ATOM 1652 O O . ARG A 1 205 ? 4.043 40.732 26.526 1.00 69.56 205 ARG A O 1
ATOM 1659 N N . GLN A 1 206 ? 2.820 38.842 26.496 1.00 62.75 206 GLN A N 1
ATOM 1660 C CA . GLN A 1 206 ? 3.759 38.022 27.269 1.00 62.75 206 GLN A CA 1
ATOM 1661 C C . GLN A 1 206 ? 5.100 37.885 26.529 1.00 62.75 206 GLN A C 1
ATOM 1663 O O . GLN A 1 206 ? 6.153 38.174 27.094 1.00 62.75 206 GLN A O 1
ATOM 1668 N N . PHE A 1 207 ? 5.053 37.559 25.232 1.00 67.06 207 PHE A N 1
ATOM 1669 C CA . PHE A 1 207 ? 6.240 37.408 24.386 1.00 67.06 207 PHE A CA 1
ATOM 1670 C C . PHE A 1 207 ? 7.070 38.703 24.266 1.00 67.06 207 PHE A C 1
ATOM 1672 O O . PHE A 1 207 ? 8.301 38.664 24.302 1.00 67.06 207 PHE A O 1
ATOM 1679 N N . LEU A 1 208 ? 6.415 39.867 24.173 1.00 63.12 208 LEU A N 1
ATOM 1680 C CA . LEU A 1 208 ? 7.086 41.175 24.145 1.00 63.12 208 LEU A CA 1
ATOM 1681 C C . LEU A 1 208 ? 7.728 41.558 25.489 1.00 63.12 208 LEU A C 1
ATOM 1683 O O . LEU A 1 208 ? 8.817 42.132 25.496 1.00 63.12 208 LEU A O 1
ATOM 1687 N N . VAL A 1 209 ? 7.096 41.228 26.620 1.00 61.88 209 VAL A N 1
ATOM 1688 C CA . VAL A 1 209 ? 7.676 41.474 27.953 1.00 61.88 209 VAL A CA 1
ATOM 1689 C C . VAL A 1 209 ? 8.918 40.605 28.176 1.00 61.88 209 VAL A C 1
ATOM 1691 O O . VAL A 1 209 ? 9.950 41.123 28.597 1.00 61.88 209 VAL A O 1
ATOM 1694 N N . GLU A 1 210 ? 8.863 39.318 27.827 1.00 57.41 210 GLU A N 1
ATOM 1695 C CA . GLU A 1 210 ? 10.000 38.395 27.978 1.00 57.41 210 GLU A CA 1
ATOM 1696 C C . GLU A 1 210 ? 11.166 38.727 27.026 1.00 57.41 210 GLU A C 1
ATOM 1698 O O . GLU A 1 210 ? 12.328 38.550 27.387 1.00 57.41 210 GLU A O 1
ATOM 1703 N N . SER A 1 211 ? 10.882 39.308 25.854 1.00 58.16 211 SER A N 1
ATOM 1704 C CA . SER A 1 211 ? 11.903 39.740 24.881 1.00 58.16 211 SER A CA 1
ATOM 1705 C C . SER A 1 211 ? 12.646 41.033 25.255 1.00 58.16 211 SER A C 1
ATOM 1707 O O . SER A 1 211 ? 13.556 41.427 24.532 1.00 58.16 211 SER A O 1
ATOM 1709 N N . THR A 1 212 ? 12.271 41.714 26.346 1.00 55.50 212 THR A N 1
ATOM 1710 C CA . THR A 1 212 ? 12.857 43.015 26.748 1.00 55.50 212 THR A CA 1
ATOM 1711 C C . THR A 1 212 ? 13.737 42.911 28.012 1.00 55.50 212 THR A C 1
ATOM 1713 O O . THR A 1 212 ? 14.174 43.927 28.546 1.00 55.50 212 THR A O 1
ATOM 1716 N N . ILE A 1 213 ? 13.984 41.697 28.529 1.00 58.00 213 ILE A N 1
ATOM 1717 C CA . ILE A 1 213 ? 14.670 41.455 29.821 1.00 58.00 213 ILE A CA 1
ATOM 1718 C C . ILE A 1 213 ? 15.978 40.629 29.661 1.00 58.00 213 ILE A C 1
ATOM 1720 O O . ILE A 1 213 ? 16.588 40.233 30.651 1.00 58.00 213 ILE A O 1
ATOM 1724 N N . ASN A 1 214 ? 16.467 40.425 28.428 1.00 48.06 214 ASN A N 1
ATOM 1725 C CA . ASN A 1 214 ? 17.817 39.903 28.132 1.00 48.06 214 ASN A CA 1
ATOM 1726 C C . ASN A 1 214 ? 18.607 40.879 27.251 1.00 48.06 214 ASN A C 1
ATOM 1728 O O . ASN A 1 214 ? 18.001 41.386 26.282 1.00 48.06 214 ASN A O 1
#

Secondary structure (DSSP, 8-state):
--TTTGGGHHHHHHHHHH-TTHHHHHHHHHHHHHHHHS-TTTSS-TTHHHHHHHHHHHHHHHHHHHHHHHHHHHHHHHHHHHHHHHHHHHHHHHHHHHHHHHHS------THHHHHHHHHHHHHHTT-----------------------------TTGGGSPPPPTTSS-EETTEE----SS--------TTHHHHHHHHHHHHHHHHHTT--

InterPro domains:
  IPR025934 NudC N-terminal domain [PF14050] (7-42)
  IPR032572 Nuclear migration protein nudC [PF16273] (101-160)
  IPR037898 NudC family [PTHR12356] (18-185)

Sequence (214 aa):
MSKNEEKFDGMLLAMAQQHEGGVQELLDTIFSFLARKTDFYTGGGEGAAEKLVTSKFKKHEATAVEKAASEKAERAEQEKRRKERLEKKKREEKVEEEKFNSESKIVELTDEQAVKLQEEIDNKKSAKELPAVPGPSGDNVDNDKKENNSEEEEEDEKEKSKLRPNSGNGADLPNYRWTQTLQDLEEDERDRDEIKYILIFFMVRQFLVESTIN

Foldseek 3Di:
DDPVVCPCVVVLVVLQVPDPVGPVVSVVVVVVCCVPPHCLCPPQDDCPNVVVVVVVCVVVVVVVVVVVVVVVVVVVVVVVVVVVVVVVVVVVVVVVVVVVCVVPPDDDDDPVVVVVVVVVVVVVVPPDDDDDDDDDDDDDDDDDDDDDDDDDDDDDPVCVVDADADPQRWGDDPVDTAHDDPPDGDDPDDDPPVVVVVVVVVVVVVVVVVVVPD

Organism: NCBI:txid60889

Solvent-accessible surface area (backbone atoms only — not comparable to full-atom values): 13646 Å² total; per-residue (Å²): 136,59,84,72,68,65,68,50,46,68,59,54,48,56,53,46,73,71,31,90,71,32,72,62,49,45,48,50,52,50,54,52,45,38,70,74,76,50,54,56,78,69,74,66,46,92,68,38,43,60,53,51,52,54,54,52,48,56,58,51,48,55,57,49,54,53,51,54,52,48,56,51,51,51,52,53,49,53,50,49,56,51,50,53,53,53,54,50,50,57,50,50,52,50,51,49,51,53,48,51,58,61,73,69,56,80,73,86,76,60,68,82,59,58,56,60,57,50,57,59,52,54,68,64,63,79,76,80,85,89,83,90,86,86,90,84,89,80,91,80,92,80,89,81,83,89,79,88,77,87,84,90,79,86,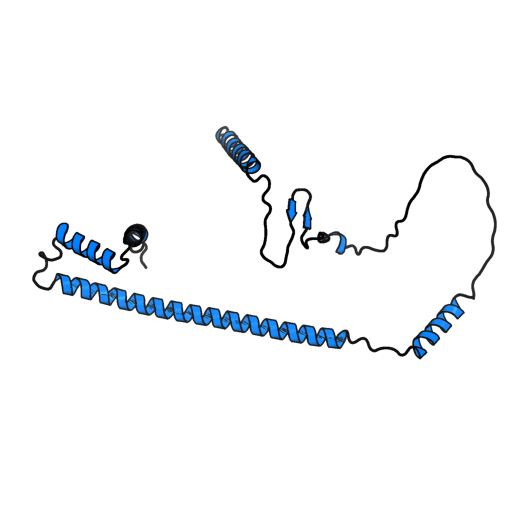80,56,89,74,56,83,76,56,83,72,64,41,100,46,68,22,44,79,51,101,89,52,69,55,56,53,70,97,69,72,93,72,80,86,79,77,68,76,63,63,56,51,55,52,52,51,51,51,54,54,50,51,53,54,57,65,67,70,76,116

pLDDT: mean 70.67, std 20.12, range [28.69, 96.69]